Protein AF-A0A947L6F4-F1 (afdb_monomer_lite)

Secondary structure (DSSP, 8-state):
-PPP------B-TTT-SB-TT----EESS-GGGT-SS-EEPBTTB-HHHHHHHIIIIIHHHHHSHHHHHHHHHTT-B-TTS-BPPEEEEETTTTEEEEEEEETTTEEEEEE-TTS-HHHHHHHHHH-S---EE-PPPPPPPHHHHHHHHHHHHHHHHHHHHHHTT--THHHHT-GGGHHHHHHHHHS-S-S----EEEE-S-TTPEEEETTEEEE--EEEEEEEEEEEGGGTEEEEEEEEEETTEEEEEESS-S--HHHHHHHHT---

Radius of gyration: 22.32 Å; chains: 1; bounding box: 48×62×72 Å

Foldseek 3Di:
DDDDDPQPFAAELQPRDTQSPAQDKDALADCQLVDPDRIDGRRNHHPVQRVQCVVPQVCLQSVAPVVLVLQQLLQRADPVRFRDWFWKAWVQLRFIKTWGADPPPGIDIGGDPPTDRVSVVVRVVVDPDTDIGGDDGDDGDQLSVLLSLLSSQSSVVQSVCVVVVHHSVVSSPPPLQNQSSCCNRPVDDDVAQDKDKDQQDAQPDWDDDPPDTDFDQKDKDWDWADPDVVVPHIWIKIWIDGRRMTIIGTSRDRDCPVVVCVVVVPDD

Sequence (268 aa):
MAEPRRREKLRCLFCKADSSASRSREHIVPESFGNTEHVLAPGVVCDGCNNYLAREVEKPILDSLYFKVRRFNAVVRNKRGHVVPLDGFHQQSGTRIQAYADTSEGISIGTHPDADEAGLIKSLLDQSQGTLIFPMATPPEERALARFVGKVGLEALAYRFIQTGKSHEELVDMPAFDEIRNFIRRGSGPPQWSVARRQLYQPGKVFADGEEHYELLHEYELLIRPIDEANDLYACYISLVLFGEEFVLNMGSPGLDDFEVWRTGDEV

Structure (mmCIF, N/CA/C/O backbone):
data_AF-A0A947L6F4-F1
#
_entry.id   AF-A0A947L6F4-F1
#
loop_
_atom_site.group_PDB
_atom_site.id
_atom_site.type_symbol
_atom_site.label_atom_id
_atom_site.label_alt_id
_atom_site.label_comp_id
_atom_site.label_asym_id
_atom_site.label_entity_id
_atom_site.label_seq_id
_atom_site.pdbx_PDB_ins_code
_atom_site.Cartn_x
_atom_site.Cartn_y
_atom_site.Cartn_z
_atom_site.occupancy
_atom_site.B_iso_or_equiv
_atom_site.auth_seq_id
_atom_site.auth_comp_id
_atom_site.auth_asym_id
_atom_site.auth_atom_id
_atom_site.pdbx_PDB_model_num
ATOM 1 N N . MET A 1 1 ? 5.415 -33.720 -35.447 1.00 38.97 1 MET A N 1
ATOM 2 C CA . MET A 1 1 ? 5.843 -33.550 -34.043 1.00 38.97 1 MET A CA 1
ATOM 3 C C . MET A 1 1 ? 5.943 -32.057 -33.808 1.00 38.97 1 MET A C 1
ATOM 5 O O . MET A 1 1 ? 6.710 -31.420 -34.513 1.00 38.97 1 MET A O 1
ATOM 9 N N . ALA A 1 2 ? 5.089 -31.488 -32.958 1.00 39.53 2 ALA A N 1
ATOM 10 C CA . ALA A 1 2 ? 5.162 -30.065 -32.640 1.00 39.53 2 ALA A CA 1
ATOM 11 C C . ALA A 1 2 ? 6.396 -29.831 -31.760 1.00 39.53 2 ALA A C 1
ATOM 13 O O . ALA A 1 2 ? 6.552 -30.510 -30.744 1.00 39.53 2 ALA A O 1
ATOM 14 N N . GLU A 1 3 ? 7.280 -28.921 -32.169 1.00 36.69 3 GLU A N 1
ATOM 15 C CA . GLU A 1 3 ? 8.374 -28.455 -31.319 1.00 36.69 3 GLU A CA 1
ATOM 16 C C . GLU A 1 3 ? 7.802 -27.957 -29.984 1.00 36.69 3 GLU A C 1
ATOM 18 O O . GLU A 1 3 ? 6.780 -27.255 -29.977 1.00 36.69 3 GLU A O 1
ATOM 23 N N . PRO A 1 4 ? 8.413 -28.307 -28.839 1.00 44.50 4 PRO A N 1
ATOM 24 C CA . PRO A 1 4 ? 8.006 -27.726 -27.574 1.00 44.50 4 PRO A CA 1
ATOM 25 C C . PRO A 1 4 ? 8.237 -26.218 -27.674 1.00 44.50 4 PRO A C 1
ATOM 27 O O . PRO A 1 4 ? 9.370 -25.776 -27.866 1.00 44.50 4 PRO A O 1
ATOM 30 N N . ARG A 1 5 ? 7.155 -25.430 -27.571 1.00 47.41 5 ARG A N 1
ATOM 31 C CA . ARG A 1 5 ? 7.232 -23.967 -27.483 1.00 47.41 5 ARG A CA 1
ATOM 32 C C . ARG A 1 5 ? 8.288 -23.631 -26.436 1.00 47.41 5 ARG A C 1
ATOM 34 O O . ARG A 1 5 ? 8.130 -23.985 -25.267 1.00 47.41 5 ARG A O 1
ATOM 41 N N . ARG A 1 6 ? 9.384 -23.006 -26.873 1.00 47.50 6 ARG A N 1
ATOM 42 C CA . ARG A 1 6 ? 10.454 -22.525 -26.000 1.00 47.50 6 ARG A CA 1
ATOM 43 C C . ARG A 1 6 ? 9.781 -21.663 -24.937 1.00 47.50 6 ARG A C 1
ATOM 45 O O . ARG A 1 6 ? 9.174 -20.654 -25.275 1.00 47.50 6 ARG A O 1
ATOM 52 N N . ARG A 1 7 ? 9.794 -22.126 -23.685 1.00 55.38 7 ARG A N 1
ATOM 53 C CA . ARG A 1 7 ? 9.183 -21.411 -22.562 1.00 55.38 7 ARG A CA 1
ATOM 54 C C . ARG A 1 7 ? 9.835 -20.033 -22.531 1.00 55.38 7 ARG A C 1
ATOM 56 O O . ARG A 1 7 ? 11.057 -19.951 -22.402 1.00 55.38 7 ARG A O 1
ATOM 63 N N . GLU A 1 8 ? 9.048 -18.994 -22.776 1.00 64.88 8 GLU A N 1
ATOM 64 C CA . GLU A 1 8 ? 9.539 -17.623 -22.757 1.00 64.88 8 GLU A CA 1
ATOM 65 C C . GLU A 1 8 ? 10.135 -17.377 -21.371 1.00 64.88 8 GLU A C 1
ATOM 67 O O . GLU A 1 8 ? 9.505 -17.677 -20.355 1.00 64.88 8 GLU A O 1
ATOM 72 N N . LYS A 1 9 ? 11.413 -16.996 -21.332 1.00 78.00 9 LYS A N 1
ATOM 73 C CA . LYS A 1 9 ? 12.147 -16.843 -20.079 1.00 78.00 9 LYS A CA 1
ATOM 74 C C . LYS A 1 9 ? 11.659 -15.556 -19.427 1.00 78.00 9 LYS A C 1
ATOM 76 O O . LYS A 1 9 ? 12.003 -14.481 -19.902 1.00 78.00 9 LYS A O 1
ATOM 81 N N . LEU A 1 10 ? 10.877 -15.688 -18.362 1.00 91.50 10 LEU A N 1
ATOM 82 C CA . LEU A 1 10 ? 10.398 -14.559 -17.573 1.00 91.50 10 LEU A CA 1
ATOM 83 C C . LEU A 1 10 ? 11.405 -14.255 -16.465 1.00 91.50 10 LEU A C 1
ATOM 85 O O . LEU A 1 10 ? 11.976 -15.163 -15.856 1.00 91.50 10 LEU A O 1
ATOM 89 N N . ARG A 1 11 ? 11.624 -12.977 -16.195 1.00 96.69 11 ARG A N 1
ATOM 90 C CA . ARG A 1 11 ? 12.438 -12.449 -15.112 1.00 96.69 11 ARG A CA 1
ATOM 91 C C . ARG A 1 11 ? 11.593 -11.550 -14.234 1.00 96.69 11 ARG A C 1
ATOM 93 O O . ARG A 1 11 ? 10.740 -10.792 -14.686 1.00 96.69 11 ARG A O 1
ATOM 100 N N . CYS A 1 12 ? 11.873 -11.609 -12.943 1.00 97.44 12 CYS A N 1
ATOM 101 C CA . CYS A 1 12 ? 11.179 -10.790 -11.969 1.00 97.44 12 CYS A CA 1
ATOM 102 C C . CYS A 1 12 ? 11.551 -9.307 -12.102 1.00 97.44 12 CYS A C 1
ATOM 104 O O . CYS A 1 12 ? 12.733 -8.959 -12.073 1.00 97.44 12 CYS A O 1
ATOM 106 N N . LEU A 1 13 ? 10.534 -8.444 -12.072 1.00 97.50 13 LEU A N 1
ATOM 107 C CA . LEU A 1 13 ? 10.634 -6.983 -12.079 1.00 97.50 13 LEU A CA 1
ATOM 108 C C . LEU A 1 13 ? 11.604 -6.409 -11.031 1.00 97.50 13 LEU A C 1
ATOM 110 O O . LEU A 1 13 ? 12.255 -5.402 -11.289 1.00 97.50 13 LEU A O 1
ATOM 114 N N . PHE A 1 14 ? 11.725 -7.046 -9.862 1.00 97.44 14 PHE A N 1
ATOM 115 C CA . PHE A 1 14 ? 12.535 -6.543 -8.746 1.00 97.44 14 PHE A CA 1
ATOM 116 C C . PHE A 1 14 ? 13.907 -7.203 -8.613 1.00 97.44 14 PHE A C 1
ATOM 118 O O . PHE A 1 14 ? 14.870 -6.553 -8.210 1.00 97.44 14 PHE A O 1
ATOM 125 N N . CYS A 1 15 ? 14.015 -8.512 -8.861 1.00 96.56 15 CYS A N 1
ATOM 126 C CA . CYS A 1 15 ? 15.275 -9.238 -8.664 1.00 96.56 15 CYS A CA 1
ATOM 127 C C . CYS A 1 15 ? 16.001 -9.625 -9.946 1.00 96.56 15 CYS A C 1
ATOM 129 O O . CYS A 1 15 ? 17.124 -10.115 -9.845 1.00 96.56 15 CYS A O 1
ATOM 131 N N . LYS A 1 16 ? 15.369 -9.441 -11.110 1.00 96.31 16 LYS A N 1
ATOM 132 C CA . LYS A 1 16 ? 15.852 -9.839 -12.441 1.00 96.31 16 LYS A CA 1
ATOM 133 C C . LYS A 1 16 ? 16.161 -11.339 -12.605 1.00 96.31 16 LYS A C 1
ATOM 135 O O . LYS A 1 16 ? 16.620 -11.761 -13.663 1.00 96.31 16 LYS A O 1
ATOM 140 N N . ALA A 1 17 ? 15.917 -12.156 -11.578 1.00 96.25 17 ALA A N 1
ATOM 141 C CA . ALA A 1 17 ? 16.089 -13.603 -11.627 1.00 96.25 17 ALA A CA 1
ATOM 142 C C . ALA A 1 17 ? 14.921 -14.268 -12.362 1.00 96.25 17 ALA A C 1
ATOM 144 O O . ALA A 1 17 ? 13.835 -13.691 -12.437 1.00 96.25 17 ALA A O 1
ATOM 145 N N . ASP A 1 18 ? 15.150 -15.486 -12.859 1.00 96.44 18 ASP A N 1
ATOM 146 C CA . ASP A 1 18 ? 14.122 -16.294 -13.518 1.00 96.44 18 ASP A CA 1
ATOM 147 C C . ASP A 1 18 ? 12.897 -16.475 -12.610 1.00 96.44 18 ASP A C 1
ATOM 149 O O . ASP A 1 18 ? 13.004 -16.868 -11.446 1.00 96.44 18 ASP A O 1
ATOM 153 N N . SER A 1 19 ? 11.733 -16.162 -13.161 1.00 96.44 19 SER A N 1
ATOM 154 C CA . SER A 1 19 ? 10.431 -16.198 -12.504 1.00 96.44 19 SER A CA 1
ATOM 155 C C . SER A 1 19 ? 9.435 -17.091 -13.247 1.00 96.44 19 SER A C 1
ATOM 157 O O . SER A 1 19 ? 8.267 -17.162 -12.870 1.00 96.44 19 SER A O 1
ATOM 159 N N . SER A 1 20 ? 9.890 -17.850 -14.251 1.00 94.12 20 SER A N 1
ATOM 160 C CA . SER A 1 20 ? 9.051 -18.705 -15.109 1.00 94.12 20 SER A CA 1
ATOM 161 C C . SER A 1 20 ? 8.310 -19.824 -14.356 1.00 94.12 20 SER A C 1
ATOM 163 O O . SER A 1 20 ? 7.391 -20.448 -14.894 1.00 94.12 20 SER A O 1
ATOM 165 N N . ALA A 1 21 ? 8.732 -20.128 -13.124 1.00 94.38 21 ALA A N 1
ATOM 166 C CA . ALA A 1 21 ? 8.107 -21.115 -12.244 1.00 94.38 21 ALA A CA 1
ATOM 167 C C . ALA A 1 21 ? 7.193 -20.502 -11.167 1.00 94.38 21 ALA A C 1
ATOM 169 O O . ALA A 1 21 ? 6.555 -21.258 -10.430 1.00 94.38 21 ALA A O 1
ATOM 170 N N . SER A 1 22 ? 7.136 -19.169 -11.060 1.00 95.88 22 SER A N 1
ATOM 171 C CA . SER A 1 22 ? 6.330 -18.484 -10.049 1.00 95.88 22 SER A CA 1
ATOM 172 C C . SER A 1 22 ? 4.839 -18.620 -10.319 1.00 95.88 22 SER A C 1
ATOM 174 O O . SER A 1 22 ? 4.396 -18.677 -11.467 1.00 95.88 22 SER A O 1
ATOM 176 N N . ARG A 1 23 ? 4.062 -18.714 -9.239 1.00 94.44 23 ARG A N 1
ATOM 177 C CA . ARG A 1 23 ? 2.619 -19.006 -9.301 1.00 94.44 23 ARG A CA 1
ATOM 178 C C . ARG A 1 23 ? 1.765 -17.920 -8.666 1.00 94.44 23 ARG A C 1
ATOM 180 O O . ARG A 1 23 ? 0.568 -17.863 -8.941 1.00 94.44 23 ARG A O 1
ATOM 187 N N . SER A 1 24 ? 2.365 -17.091 -7.819 1.00 91.25 24 SER A N 1
ATOM 188 C CA . SER A 1 24 ? 1.649 -16.052 -7.093 1.00 91.25 24 SER A CA 1
ATOM 189 C C . SER A 1 24 ? 1.238 -14.928 -8.034 1.00 91.25 24 SER A C 1
ATOM 191 O O . SER A 1 24 ? 1.985 -14.544 -8.934 1.00 91.25 24 SER A O 1
ATOM 193 N N . ARG A 1 25 ? 0.035 -14.407 -7.811 1.00 91.81 25 ARG A N 1
ATOM 194 C CA . ARG A 1 25 ? -0.424 -13.151 -8.399 1.00 91.81 25 ARG A CA 1
ATOM 195 C C . ARG A 1 25 ? -0.055 -12.009 -7.461 1.00 91.81 25 ARG A C 1
ATOM 197 O O . ARG A 1 25 ? -0.102 -12.191 -6.244 1.00 91.81 25 ARG A O 1
ATOM 204 N N . GLU A 1 26 ? 0.292 -10.865 -8.028 1.00 92.94 26 GLU A N 1
ATOM 205 C CA . GLU A 1 26 ? 0.677 -9.673 -7.270 1.00 92.94 26 GLU A CA 1
ATOM 206 C C . GLU A 1 26 ? -0.375 -8.583 -7.465 1.00 92.94 26 GLU A C 1
ATOM 208 O O . GLU A 1 26 ? -0.754 -8.305 -8.601 1.00 92.94 26 GLU A O 1
ATOM 213 N N . HIS A 1 27 ? -0.863 -7.985 -6.380 1.00 94.44 27 HIS A N 1
ATOM 214 C CA . HIS A 1 27 ? -1.796 -6.862 -6.463 1.00 94.44 27 HIS A CA 1
ATOM 215 C C . HIS A 1 27 ? -0.994 -5.569 -6.408 1.00 94.44 27 HIS A C 1
ATOM 217 O O . HIS A 1 27 ? -0.274 -5.355 -5.438 1.00 94.44 27 HIS A O 1
ATOM 223 N N . ILE A 1 28 ? -1.149 -4.707 -7.416 1.00 96.69 28 ILE A N 1
ATOM 224 C CA . ILE A 1 28 ? -0.361 -3.470 -7.546 1.00 96.69 28 ILE A CA 1
ATOM 225 C C . ILE A 1 28 ? -0.500 -2.624 -6.278 1.00 96.69 28 ILE A C 1
ATOM 227 O O . ILE A 1 28 ? 0.470 -2.377 -5.563 1.00 96.69 28 ILE A O 1
ATOM 231 N N . VAL A 1 29 ? -1.746 -2.288 -5.943 1.00 96.75 29 VAL A N 1
ATOM 232 C CA . VAL A 1 29 ? -2.149 -1.843 -4.608 1.00 96.75 29 VAL A CA 1
ATOM 233 C C . VAL A 1 29 ? -2.620 -3.079 -3.826 1.00 96.75 29 VAL A C 1
ATOM 235 O O . VAL A 1 29 ? -3.389 -3.860 -4.378 1.00 96.75 29 VAL A O 1
ATOM 238 N N . PRO A 1 30 ? -2.216 -3.302 -2.564 1.00 94.38 30 PRO A N 1
ATOM 239 C CA . PRO A 1 30 ? -2.673 -4.456 -1.791 1.00 94.38 30 PRO A CA 1
ATOM 240 C C . PRO A 1 30 ? -4.200 -4.562 -1.692 1.00 94.38 30 PRO A C 1
ATOM 242 O O . PRO A 1 30 ? -4.884 -3.565 -1.468 1.00 94.38 30 PRO A O 1
ATOM 245 N N . GLU A 1 31 ? -4.738 -5.785 -1.702 1.00 92.00 31 GLU A N 1
ATOM 246 C CA . GLU A 1 31 ? -6.175 -6.036 -1.464 1.00 92.00 31 GLU A CA 1
ATOM 247 C C . GLU A 1 31 ? -6.676 -5.417 -0.148 1.00 92.00 31 GLU A C 1
ATOM 249 O O . GLU A 1 31 ? -7.827 -5.014 -0.034 1.00 92.00 31 GLU A O 1
ATOM 254 N N . SER A 1 32 ? -5.798 -5.290 0.855 1.00 91.38 32 SER A N 1
ATOM 255 C CA . SER A 1 32 ? -6.126 -4.653 2.139 1.00 91.38 32 SER A CA 1
ATOM 256 C C . SER A 1 32 ? -6.459 -3.158 2.026 1.00 91.38 32 SER A C 1
ATOM 258 O O . SER A 1 32 ? -6.950 -2.584 2.997 1.00 91.38 32 SER A O 1
ATOM 260 N N . PHE A 1 33 ? -6.211 -2.544 0.869 1.00 93.00 33 PHE A N 1
ATOM 261 C CA . PHE A 1 33 ? -6.629 -1.191 0.503 1.00 93.00 33 PHE A CA 1
ATOM 262 C C . PHE A 1 33 ? -7.806 -1.165 -0.485 1.00 93.00 33 PHE A C 1
ATOM 264 O O . PHE A 1 33 ? -8.144 -0.107 -1.000 1.00 93.00 33 PHE A O 1
ATOM 271 N N . GLY A 1 34 ? -8.451 -2.309 -0.733 1.00 88.94 34 GLY A N 1
ATOM 272 C CA . GLY A 1 34 ? -9.638 -2.407 -1.585 1.00 88.94 34 GLY A CA 1
ATOM 273 C C . GLY A 1 34 ? -9.351 -2.689 -3.060 1.00 88.94 34 GLY A C 1
ATOM 274 O O . GLY A 1 34 ? -10.248 -2.556 -3.886 1.00 88.94 34 GLY A O 1
ATOM 275 N N . ASN A 1 35 ? -8.127 -3.075 -3.429 1.00 90.81 35 ASN A N 1
ATOM 276 C CA . ASN A 1 35 ? -7.835 -3.448 -4.811 1.00 90.81 35 ASN A CA 1
ATOM 277 C C . ASN A 1 35 ? -8.257 -4.888 -5.115 1.00 90.81 35 ASN A C 1
ATOM 279 O O . ASN A 1 35 ? -7.632 -5.832 -4.637 1.00 90.81 35 ASN A O 1
ATOM 283 N N . THR A 1 36 ? -9.268 -5.041 -5.965 1.00 84.88 36 THR A N 1
ATOM 284 C CA . THR A 1 36 ? -9.743 -6.338 -6.472 1.00 84.88 36 THR A CA 1
ATOM 285 C C . THR A 1 36 ? -9.438 -6.558 -7.955 1.00 84.88 36 THR A C 1
ATOM 287 O O . THR A 1 36 ? -9.720 -7.634 -8.478 1.00 84.88 36 THR A O 1
ATOM 290 N N . GLU A 1 37 ? -8.871 -5.563 -8.641 1.00 87.81 37 GLU A N 1
ATOM 291 C CA . GLU A 1 37 ? -8.846 -5.517 -10.110 1.00 87.81 37 GLU A CA 1
ATOM 292 C C . GLU A 1 37 ? -7.431 -5.465 -10.685 1.00 87.81 37 GLU A C 1
ATOM 294 O O . GLU A 1 37 ? -7.104 -6.183 -11.631 1.00 87.81 37 GLU A O 1
ATOM 299 N N . HIS A 1 38 ? -6.560 -4.641 -10.101 1.00 92.81 38 HIS A N 1
ATOM 300 C CA . HIS A 1 38 ? -5.231 -4.381 -10.640 1.00 92.81 38 HIS A CA 1
ATOM 301 C C . HIS A 1 38 ? -4.239 -5.439 -10.162 1.00 92.81 38 HIS A C 1
ATOM 303 O O . HIS A 1 38 ? -3.618 -5.300 -9.101 1.00 92.81 38 HIS A O 1
ATOM 309 N N . VAL A 1 39 ? -4.116 -6.508 -10.952 1.00 94.31 39 VAL A N 1
ATOM 310 C CA . VAL A 1 39 ? -3.327 -7.698 -10.622 1.00 94.31 39 VAL A CA 1
ATOM 311 C C . VAL A 1 39 ? -2.333 -8.022 -11.733 1.00 94.31 39 VAL A C 1
ATOM 313 O O . VAL A 1 39 ? -2.697 -8.150 -12.901 1.00 94.31 39 VAL A O 1
ATOM 316 N N . LEU A 1 40 ? -1.070 -8.217 -11.365 1.00 95.56 40 LEU A N 1
ATOM 317 C CA . LEU A 1 40 ? -0.027 -8.698 -12.261 1.00 95.56 40 LEU A CA 1
ATOM 318 C C . LEU A 1 40 ? -0.071 -10.224 -12.387 1.00 95.56 40 LEU A C 1
ATOM 320 O O . LEU A 1 40 ? -0.283 -10.963 -11.416 1.00 95.56 40 LEU A O 1
ATOM 324 N N . ALA A 1 41 ? 0.170 -10.700 -13.608 1.00 93.75 41 ALA A N 1
ATOM 325 C CA . ALA A 1 41 ? 0.236 -12.122 -13.905 1.00 93.75 41 ALA A CA 1
ATOM 326 C C . ALA A 1 41 ? 1.418 -12.803 -13.179 1.00 93.75 41 ALA A C 1
ATOM 328 O O . ALA A 1 41 ? 2.450 -12.167 -12.930 1.00 93.75 41 ALA A O 1
ATOM 329 N N . PRO A 1 42 ? 1.308 -14.112 -12.875 1.00 95.50 42 PRO A N 1
ATOM 330 C CA . PRO A 1 42 ? 2.418 -14.867 -12.310 1.00 95.50 42 PRO A CA 1
ATOM 331 C C . PRO A 1 42 ? 3.679 -14.754 -13.165 1.00 95.50 42 PRO A C 1
ATOM 333 O O . PRO A 1 42 ? 3.625 -14.857 -14.389 1.00 95.50 42 PRO A O 1
ATOM 336 N N . GLY A 1 43 ? 4.819 -14.553 -12.506 1.00 94.25 43 GLY A N 1
ATOM 337 C CA . GLY A 1 43 ? 6.113 -14.404 -13.168 1.00 94.25 43 GLY A CA 1
ATOM 338 C C . GLY A 1 43 ? 6.558 -12.954 -13.369 1.00 94.25 43 GLY A C 1
ATOM 339 O O . GLY A 1 43 ? 7.762 -12.722 -13.429 1.00 94.25 43 GLY A O 1
ATOM 340 N N . VAL A 1 44 ? 5.664 -11.958 -13.361 1.00 96.81 44 VAL A N 1
ATOM 341 C CA . VAL A 1 44 ? 6.097 -10.541 -13.368 1.00 96.81 44 VAL A CA 1
ATOM 342 C C . VAL A 1 44 ? 6.873 -10.223 -12.085 1.00 96.81 44 VAL A C 1
ATOM 344 O O . VAL A 1 44 ? 7.966 -9.656 -12.111 1.00 96.81 44 VAL A O 1
ATOM 347 N N . VAL A 1 45 ? 6.353 -10.684 -10.948 1.00 97.56 45 VAL A N 1
ATOM 348 C CA . VAL A 1 45 ? 7.050 -10.699 -9.659 1.00 97.56 45 VAL A CA 1
ATOM 349 C C . VAL A 1 45 ? 7.239 -12.157 -9.246 1.00 97.56 45 VAL A C 1
ATOM 351 O O . VAL A 1 45 ? 6.290 -12.940 -9.274 1.00 97.56 45 VAL A O 1
ATOM 354 N N . CYS A 1 46 ? 8.469 -12.561 -8.909 1.00 97.44 46 CYS A N 1
ATOM 355 C CA . CYS A 1 46 ? 8.703 -13.930 -8.453 1.00 97.44 46 CYS A CA 1
ATOM 356 C C . CYS A 1 46 ? 8.159 -14.140 -7.036 1.00 97.44 46 CYS A C 1
ATOM 358 O O . CYS A 1 46 ? 8.119 -13.201 -6.240 1.00 97.44 46 CYS A O 1
ATOM 360 N N . ASP A 1 47 ? 7.838 -15.387 -6.685 1.00 97.44 47 ASP A N 1
ATOM 361 C CA . ASP A 1 47 ? 7.283 -15.728 -5.364 1.00 97.44 47 ASP A CA 1
ATOM 362 C C . ASP A 1 47 ? 8.189 -15.257 -4.205 1.00 97.44 47 ASP A C 1
ATOM 364 O O . ASP A 1 47 ? 7.710 -14.826 -3.159 1.00 97.44 47 ASP A O 1
ATOM 368 N N . GLY A 1 48 ? 9.516 -15.287 -4.390 1.00 97.25 48 GLY A N 1
ATOM 369 C CA . GLY A 1 48 ? 10.470 -14.804 -3.388 1.00 97.25 48 GLY A CA 1
ATOM 370 C C . GLY A 1 48 ? 10.420 -13.287 -3.174 1.00 97.25 48 GLY A C 1
ATOM 371 O O . GLY A 1 48 ? 10.533 -12.826 -2.040 1.00 97.25 48 GLY A O 1
ATOM 372 N N . CYS A 1 49 ? 10.235 -12.510 -4.245 1.00 97.69 49 CYS A N 1
ATOM 373 C CA . CYS A 1 49 ? 10.057 -11.062 -4.150 1.00 97.69 49 CYS A CA 1
ATOM 374 C C . CYS A 1 49 ? 8.681 -10.706 -3.600 1.00 97.69 49 CYS A C 1
ATOM 376 O O . CYS A 1 49 ? 8.632 -9.885 -2.695 1.00 97.69 49 CYS A O 1
ATOM 378 N N . ASN A 1 50 ? 7.611 -11.353 -4.065 1.00 97.38 50 ASN A N 1
ATOM 379 C CA . ASN A 1 50 ? 6.256 -11.150 -3.545 1.00 97.38 50 ASN A CA 1
ATOM 380 C C . ASN A 1 50 ? 6.227 -11.354 -2.016 1.00 97.38 50 ASN A C 1
ATOM 382 O O . ASN A 1 50 ? 5.917 -10.431 -1.267 1.00 97.38 50 ASN A O 1
ATOM 386 N N . ASN A 1 51 ? 6.719 -12.501 -1.527 1.00 96.44 51 ASN A N 1
ATOM 387 C CA . ASN A 1 51 ? 6.785 -12.776 -0.086 1.00 96.44 51 ASN A CA 1
ATOM 388 C C . ASN A 1 51 ? 7.613 -11.743 0.696 1.00 96.44 51 ASN A C 1
ATOM 390 O O . ASN A 1 51 ? 7.266 -11.388 1.823 1.00 96.44 51 ASN A O 1
ATOM 394 N N . TYR A 1 52 ? 8.726 -11.277 0.121 1.00 97.31 52 TYR A N 1
ATOM 395 C CA . TYR A 1 52 ? 9.547 -10.242 0.742 1.00 97.31 52 TYR A CA 1
ATOM 396 C C . TYR A 1 52 ? 8.799 -8.906 0.807 1.00 97.31 52 TYR A C 1
ATOM 398 O O . TYR A 1 52 ? 8.746 -8.298 1.871 1.00 97.31 52 TYR A O 1
ATOM 406 N N . LEU A 1 53 ? 8.216 -8.453 -0.306 1.00 97.81 53 LEU A N 1
ATOM 407 C CA . LEU A 1 53 ? 7.516 -7.171 -0.398 1.00 97.81 53 LEU A CA 1
ATOM 408 C C . LEU A 1 53 ? 6.312 -7.144 0.544 1.00 97.81 53 LEU A C 1
ATOM 410 O O . LEU A 1 53 ? 6.181 -6.201 1.320 1.00 97.81 53 LEU A O 1
ATOM 414 N N . ALA A 1 54 ? 5.524 -8.219 0.588 1.00 96.12 54 ALA A N 1
ATOM 415 C CA . ALA A 1 54 ? 4.414 -8.351 1.524 1.00 96.12 54 ALA A CA 1
ATOM 416 C C . ALA A 1 54 ? 4.861 -8.164 2.988 1.00 96.12 54 ALA A C 1
ATOM 418 O O . ALA A 1 54 ? 4.195 -7.490 3.772 1.00 96.12 54 ALA A O 1
ATOM 419 N N . ARG A 1 55 ? 6.013 -8.732 3.374 1.00 96.88 55 ARG A N 1
ATOM 420 C CA . ARG A 1 55 ? 6.503 -8.706 4.763 1.00 96.88 55 ARG A CA 1
ATOM 421 C C . ARG A 1 55 ? 7.262 -7.433 5.136 1.00 96.88 55 ARG A C 1
ATOM 423 O O . ARG A 1 55 ? 7.128 -6.969 6.262 1.00 96.88 55 ARG A O 1
ATOM 430 N N . GLU A 1 56 ? 8.084 -6.912 4.235 1.00 97.00 56 GLU A N 1
ATOM 431 C CA . GLU A 1 56 ? 9.080 -5.871 4.533 1.00 97.00 56 GLU A CA 1
ATOM 432 C C . GLU A 1 56 ? 8.715 -4.499 3.955 1.00 97.00 56 GLU A C 1
ATOM 434 O O . GLU A 1 56 ? 9.340 -3.504 4.317 1.00 97.00 56 GLU A O 1
ATOM 439 N N . VAL A 1 57 ? 7.742 -4.438 3.039 1.00 97.50 57 VAL A N 1
ATOM 440 C CA . VAL A 1 57 ? 7.318 -3.199 2.367 1.00 97.50 57 VAL A CA 1
ATOM 441 C C . VAL A 1 57 ? 5.845 -2.908 2.636 1.00 97.50 57 VAL A C 1
ATOM 443 O O . VAL A 1 57 ? 5.517 -1.830 3.118 1.00 97.50 57 VAL A O 1
ATOM 446 N N . GLU A 1 58 ? 4.951 -3.868 2.405 1.00 97.56 58 GLU A N 1
ATOM 447 C CA . GLU A 1 58 ? 3.511 -3.657 2.586 1.00 97.56 58 GLU A CA 1
ATOM 448 C C . GLU A 1 58 ? 3.096 -3.721 4.053 1.00 97.56 58 GLU A C 1
ATOM 450 O O . GLU A 1 58 ? 2.385 -2.841 4.535 1.00 97.56 58 GLU A O 1
ATOM 455 N N . LYS A 1 59 ? 3.553 -4.740 4.792 1.00 96.00 59 LYS A N 1
ATOM 456 C CA . LYS A 1 59 ? 3.172 -4.928 6.196 1.00 96.00 59 LYS A CA 1
ATOM 457 C C . LYS A 1 59 ? 3.459 -3.706 7.082 1.00 96.00 59 LYS A C 1
ATOM 459 O O . LYS A 1 59 ? 2.544 -3.334 7.809 1.00 96.00 59 LYS A O 1
ATOM 464 N N . PRO A 1 60 ? 4.627 -3.031 7.025 1.00 96.56 60 PRO A N 1
ATOM 465 C CA . PRO A 1 60 ? 4.858 -1.812 7.810 1.00 96.56 60 PRO A CA 1
ATOM 466 C C . PRO A 1 60 ? 3.809 -0.717 7.572 1.00 96.56 60 PRO A C 1
ATOM 468 O O . PRO A 1 60 ? 3.405 -0.024 8.504 1.00 96.56 60 PRO A O 1
ATOM 471 N N . ILE A 1 61 ? 3.326 -0.594 6.334 1.00 97.38 61 ILE A N 1
ATOM 472 C CA . ILE A 1 61 ? 2.282 0.360 5.957 1.00 97.38 61 ILE A CA 1
ATOM 473 C C . ILE A 1 61 ? 0.914 -0.111 6.445 1.00 97.38 61 ILE A C 1
ATOM 475 O O . ILE A 1 61 ? 0.209 0.646 7.112 1.00 97.38 61 ILE A O 1
ATOM 479 N N . LEU A 1 62 ? 0.558 -1.369 6.184 1.00 94.75 62 LEU A N 1
ATOM 480 C CA . LEU A 1 62 ? -0.720 -1.961 6.589 1.00 94.75 62 LEU A CA 1
ATOM 481 C C . LEU A 1 62 ? -0.896 -2.044 8.111 1.00 94.75 62 LEU A C 1
ATOM 483 O O . LEU A 1 62 ? -2.027 -1.957 8.597 1.00 94.75 62 LEU A O 1
ATOM 487 N N . ASP A 1 63 ? 0.202 -2.205 8.851 1.00 94.25 63 ASP A N 1
ATOM 488 C CA . ASP A 1 63 ? 0.208 -2.287 10.310 1.00 94.25 63 ASP A CA 1
ATOM 489 C C . ASP A 1 63 ? 0.279 -0.918 10.993 1.00 94.25 63 ASP A C 1
ATOM 491 O O . ASP A 1 63 ? -0.011 -0.837 12.193 1.00 94.25 63 ASP A O 1
ATOM 495 N N . SER A 1 64 ? 0.606 0.147 10.250 1.00 95.75 64 SER A N 1
ATOM 496 C CA . SER A 1 64 ? 0.616 1.512 10.773 1.00 95.75 64 SER A CA 1
ATOM 497 C C . SER A 1 64 ? -0.779 1.923 11.252 1.00 95.75 64 SER A C 1
ATOM 499 O O . SER A 1 64 ? -1.794 1.653 10.601 1.00 95.75 64 SER A O 1
ATOM 501 N N . LEU A 1 65 ? -0.839 2.623 12.388 1.00 94.94 65 LEU A N 1
ATOM 502 C CA . LEU A 1 65 ? -2.104 3.157 12.897 1.00 94.94 65 LEU A CA 1
ATOM 503 C C . LEU A 1 65 ? -2.761 4.094 11.869 1.00 94.94 65 LEU A C 1
ATOM 505 O O . LEU A 1 65 ? -3.980 4.091 11.733 1.00 94.94 65 LEU A O 1
ATOM 509 N N . TYR A 1 66 ? -1.943 4.818 11.096 1.00 95.19 66 TYR A N 1
ATOM 510 C CA . TYR A 1 66 ? -2.373 5.694 10.007 1.00 95.19 66 TYR A CA 1
ATOM 511 C C . TYR A 1 66 ? -3.343 5.017 9.045 1.00 95.19 66 TYR A C 1
ATOM 513 O O . TYR A 1 66 ? -4.472 5.469 8.851 1.00 95.19 66 TYR A O 1
ATOM 521 N N . PHE A 1 67 ? -2.915 3.896 8.468 1.00 94.75 67 PHE A N 1
ATOM 522 C CA . PHE A 1 67 ? -3.715 3.182 7.488 1.00 94.75 67 PHE A CA 1
ATOM 523 C C . PHE A 1 67 ? -4.748 2.260 8.131 1.00 94.75 67 PHE A C 1
ATOM 525 O O . PHE A 1 67 ? -5.795 2.038 7.529 1.00 94.75 67 PHE A O 1
ATOM 532 N N . LYS A 1 68 ? -4.529 1.782 9.363 1.00 94.25 68 LYS A N 1
ATOM 533 C CA . LYS A 1 68 ? -5.563 1.061 10.123 1.00 94.25 68 LYS A CA 1
ATOM 534 C C . LYS A 1 68 ? -6.794 1.926 10.373 1.00 94.25 68 LYS A C 1
ATOM 536 O O . LYS A 1 68 ? -7.893 1.474 10.079 1.00 94.25 68 LYS A O 1
ATOM 541 N N . VAL A 1 69 ? -6.621 3.167 10.835 1.00 92.94 69 VAL A N 1
ATOM 542 C CA . VAL A 1 69 ? -7.742 4.097 11.070 1.00 92.94 69 VAL A CA 1
ATOM 543 C C . VAL A 1 69 ? -8.480 4.405 9.770 1.00 92.94 69 VAL A C 1
ATOM 545 O O . VAL A 1 69 ? -9.704 4.336 9.733 1.00 92.94 69 VAL A O 1
ATOM 548 N N . ARG A 1 70 ? -7.756 4.673 8.676 1.00 92.38 70 ARG A N 1
ATOM 549 C CA . ARG A 1 70 ? -8.377 4.936 7.366 1.00 92.38 70 ARG A CA 1
ATOM 550 C C . ARG A 1 70 ? -9.178 3.735 6.852 1.00 92.38 70 ARG A C 1
ATOM 552 O O . ARG A 1 70 ? -10.318 3.903 6.437 1.00 92.38 70 ARG A O 1
ATOM 559 N N . ARG A 1 71 ? -8.621 2.523 6.951 1.00 92.38 71 ARG A N 1
ATOM 560 C CA . ARG A 1 71 ? -9.309 1.273 6.584 1.00 92.38 71 ARG A CA 1
ATOM 561 C C . ARG A 1 71 ? -10.514 0.986 7.474 1.00 92.38 71 ARG A C 1
ATOM 563 O O . ARG A 1 71 ? -11.515 0.503 6.965 1.00 92.38 71 ARG A O 1
ATOM 570 N N . PHE A 1 72 ? -10.419 1.275 8.772 1.00 92.50 72 PHE A N 1
ATOM 571 C CA . PHE A 1 72 ? -11.527 1.131 9.713 1.00 92.50 72 PHE A CA 1
ATOM 572 C C . PHE A 1 72 ? -12.680 2.073 9.359 1.00 92.50 72 PHE A C 1
ATOM 574 O O . PHE A 1 72 ? -13.812 1.623 9.218 1.00 92.50 72 PHE A O 1
ATOM 581 N N . ASN A 1 73 ? -12.380 3.354 9.132 1.00 89.19 73 ASN A N 1
ATOM 582 C CA . ASN A 1 73 ? -13.382 4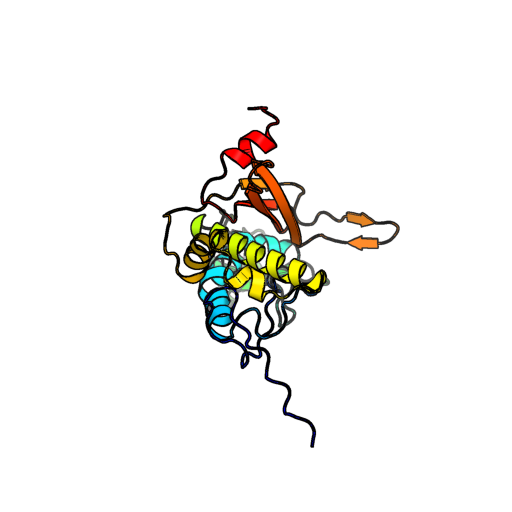.365 8.791 1.00 89.19 73 ASN A CA 1
ATOM 583 C C . ASN A 1 73 ? -14.055 4.093 7.438 1.00 89.19 73 ASN A C 1
ATOM 585 O O . ASN A 1 73 ? -15.251 4.310 7.308 1.00 89.19 73 ASN A O 1
ATOM 589 N N . ALA A 1 74 ? -13.298 3.593 6.458 1.00 88.88 74 ALA A N 1
ATOM 590 C CA . ALA A 1 74 ? -13.818 3.179 5.153 1.00 88.88 74 ALA A CA 1
ATOM 591 C C . ALA A 1 74 ? -14.358 1.731 5.141 1.00 88.88 74 ALA A C 1
ATOM 593 O O . ALA A 1 74 ? -14.649 1.184 4.082 1.00 88.88 74 ALA A O 1
ATOM 594 N N . VAL A 1 75 ? -14.436 1.074 6.307 1.00 89.62 75 VAL A N 1
ATOM 595 C CA . VAL A 1 75 ? -14.987 -0.281 6.492 1.00 89.62 75 VAL A CA 1
ATOM 596 C C . VAL A 1 75 ? -14.365 -1.319 5.532 1.00 89.62 75 VAL A C 1
ATOM 598 O O . VAL A 1 75 ? -15.010 -2.262 5.071 1.00 89.62 75 VAL A O 1
ATOM 601 N N . VAL A 1 76 ? -13.066 -1.173 5.234 1.00 89.00 76 VAL A N 1
ATOM 602 C CA . VAL A 1 76 ? -12.347 -2.044 4.293 1.00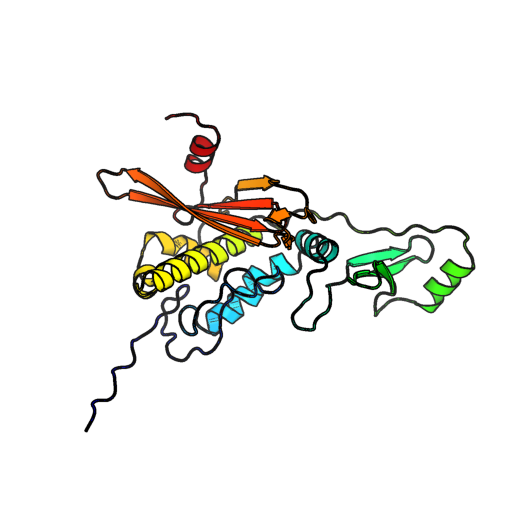 89.00 76 VAL A CA 1
ATOM 603 C C . VAL A 1 76 ? -12.116 -3.413 4.920 1.00 89.00 76 VAL A C 1
ATOM 605 O O . VAL A 1 76 ? -11.336 -3.582 5.866 1.00 89.00 76 VAL A O 1
ATOM 608 N N . ARG A 1 77 ? -12.771 -4.420 4.345 1.00 87.62 77 ARG A N 1
ATOM 609 C CA . ARG A 1 77 ? -12.679 -5.812 4.784 1.00 87.62 77 ARG A CA 1
ATOM 610 C C . ARG A 1 77 ? -11.365 -6.446 4.333 1.00 87.62 77 ARG A C 1
ATOM 612 O O . ARG A 1 77 ? -10.863 -6.215 3.238 1.00 87.62 77 ARG A O 1
ATOM 619 N N . ASN A 1 78 ? -10.790 -7.267 5.201 1.00 84.81 78 ASN A N 1
ATOM 620 C CA . ASN A 1 78 ? -9.648 -8.109 4.872 1.00 84.81 78 ASN A CA 1
ATOM 621 C C . ASN A 1 78 ? -10.087 -9.340 4.052 1.00 84.81 78 ASN A C 1
ATOM 623 O O . ASN A 1 78 ? -11.274 -9.589 3.853 1.00 84.81 78 ASN A O 1
ATOM 627 N N . LYS A 1 79 ? -9.121 -10.181 3.659 1.00 79.75 79 LYS A N 1
ATOM 628 C CA . LYS A 1 79 ? -9.359 -11.449 2.935 1.00 79.75 79 LYS A CA 1
ATOM 629 C C . LYS A 1 79 ? -10.327 -12.422 3.622 1.00 79.75 79 LYS A C 1
ATOM 631 O O . LYS A 1 79 ? -10.854 -13.316 2.973 1.00 79.75 79 LYS A O 1
ATOM 636 N N . ARG A 1 80 ? -10.523 -12.293 4.938 1.00 83.62 80 ARG A N 1
ATOM 637 C CA . ARG A 1 80 ? -11.456 -13.105 5.737 1.00 83.62 80 ARG A CA 1
ATOM 638 C C . ARG A 1 80 ? -12.831 -12.444 5.885 1.00 83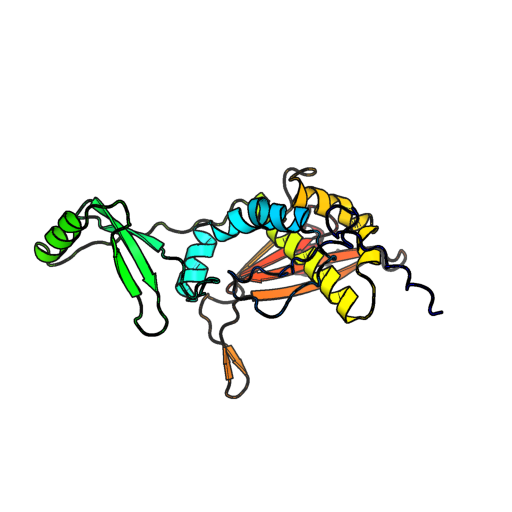.62 80 ARG A C 1
ATOM 640 O O . ARG A 1 80 ? -13.668 -12.977 6.597 1.00 83.62 80 ARG A O 1
ATOM 647 N N . GLY A 1 81 ? -13.057 -11.297 5.244 1.00 84.50 81 GLY A N 1
ATOM 648 C CA . GLY A 1 81 ? -14.317 -10.561 5.287 1.00 84.50 81 GLY A CA 1
ATOM 649 C C . GLY A 1 81 ? -14.482 -9.637 6.495 1.00 84.50 81 GLY A C 1
ATOM 650 O O . GLY A 1 81 ? -15.564 -9.089 6.664 1.00 84.50 81 GLY A O 1
ATOM 651 N N . HIS A 1 82 ? -13.449 -9.431 7.321 1.00 86.12 82 HIS A N 1
ATOM 652 C CA . HIS A 1 82 ? -13.546 -8.612 8.539 1.00 86.12 82 HIS A CA 1
ATOM 653 C C . HIS A 1 82 ? -12.777 -7.296 8.414 1.00 86.12 82 HIS A C 1
ATOM 655 O O . HIS A 1 82 ? -11.680 -7.266 7.849 1.00 86.12 82 HIS A O 1
ATOM 661 N N . VAL A 1 83 ? -13.304 -6.220 8.995 1.00 89.75 83 VAL A N 1
ATOM 662 C CA . VAL A 1 83 ? -12.562 -4.964 9.174 1.00 89.75 83 VAL A CA 1
ATOM 663 C C . VAL A 1 83 ? -11.534 -5.142 10.289 1.00 89.75 83 VAL A C 1
ATOM 665 O O . VAL A 1 83 ? -11.785 -5.830 11.278 1.00 89.75 83 VAL A O 1
ATOM 668 N N . VAL A 1 84 ? -10.343 -4.566 10.119 1.00 90.38 84 VAL A N 1
ATOM 669 C CA . VAL A 1 84 ? -9.316 -4.595 11.170 1.00 90.38 84 VAL A CA 1
ATOM 670 C C . VAL A 1 84 ? -9.784 -3.714 12.332 1.00 90.38 84 VAL A C 1
ATOM 672 O O . VAL A 1 84 ? -10.032 -2.534 12.091 1.00 90.38 84 VAL A O 1
ATOM 675 N N . PRO A 1 85 ? -9.899 -4.246 13.563 1.00 93.88 85 PRO A N 1
ATOM 676 C CA . PRO A 1 85 ? -10.355 -3.459 14.699 1.00 93.88 85 PRO A CA 1
ATOM 677 C C . PRO A 1 85 ? -9.337 -2.385 15.091 1.00 93.88 85 PRO A C 1
ATOM 679 O O . PRO A 1 85 ? -8.138 -2.507 14.814 1.00 93.88 85 PRO A O 1
ATOM 682 N N . LEU A 1 86 ? -9.818 -1.344 15.771 1.00 95.00 86 LEU A N 1
ATOM 683 C CA . LEU A 1 86 ? -8.969 -0.319 16.373 1.00 95.00 86 LEU A CA 1
ATOM 684 C C . LEU A 1 86 ? -8.810 -0.569 17.865 1.00 95.00 86 LEU A C 1
ATOM 686 O O . LEU A 1 86 ? -9.791 -0.614 18.604 1.00 95.00 86 LEU A O 1
ATOM 690 N N . ASP A 1 87 ? -7.563 -0.684 18.305 1.00 95.06 87 ASP A N 1
ATOM 691 C CA . ASP A 1 87 ? -7.242 -0.765 19.723 1.00 95.06 87 ASP A CA 1
ATOM 692 C C . ASP A 1 87 ? -7.500 0.583 20.407 1.00 95.06 87 ASP A C 1
ATOM 694 O O . ASP A 1 87 ? -7.151 1.650 19.895 1.00 95.06 87 ASP A O 1
ATOM 698 N N . GLY A 1 88 ? -8.065 0.518 21.606 1.00 95.38 88 GLY A N 1
ATOM 699 C CA . GLY A 1 88 ? -8.305 1.667 22.462 1.00 95.38 88 GLY A CA 1
ATOM 700 C C . GLY A 1 88 ? -8.221 1.300 23.937 1.00 95.38 88 GLY A C 1
ATOM 701 O O . GLY A 1 88 ? -7.793 0.208 24.327 1.00 95.38 88 GLY A O 1
ATOM 702 N N . PHE A 1 89 ? -8.651 2.232 24.774 1.00 95.56 89 PHE A N 1
ATOM 703 C CA . PHE A 1 89 ? -8.618 2.091 26.219 1.00 95.56 89 PHE A CA 1
ATOM 704 C C . PHE A 1 89 ? -9.894 2.644 26.846 1.00 95.56 89 PHE A C 1
ATOM 706 O O . PHE A 1 89 ? -10.306 3.761 26.535 1.00 95.56 89 PHE A O 1
ATOM 713 N N . HIS A 1 90 ? -10.503 1.879 27.747 1.00 95.69 90 HIS A N 1
ATOM 714 C CA . HIS A 1 90 ? -11.563 2.383 28.608 1.00 95.69 90 HIS A CA 1
ATOM 715 C C . HIS A 1 90 ? -10.930 2.968 29.873 1.00 95.69 90 HIS A C 1
ATOM 717 O O . HIS A 1 90 ? -10.344 2.244 30.682 1.00 95.69 90 HIS A O 1
ATOM 723 N N . GLN A 1 91 ? -11.018 4.290 30.026 1.00 94.88 91 GLN A N 1
ATOM 724 C CA . GLN A 1 91 ? -10.252 5.030 31.031 1.00 94.88 91 GLN A CA 1
ATOM 725 C C . GLN A 1 91 ? -10.567 4.586 32.463 1.00 94.88 91 GLN A C 1
ATOM 727 O O . GLN A 1 91 ? -9.670 4.532 33.301 1.00 94.88 91 GLN A O 1
ATOM 732 N N . GLN A 1 92 ? -11.828 4.279 32.751 1.00 94.25 92 GLN A N 1
ATOM 733 C CA . GLN A 1 92 ? -12.303 4.082 34.115 1.00 94.25 92 GLN A CA 1
ATOM 734 C C . GLN A 1 92 ? -12.016 2.688 34.666 1.00 94.25 92 GLN A C 1
ATOM 736 O O . GLN A 1 92 ? -11.695 2.562 35.846 1.00 94.25 92 GLN A O 1
ATOM 741 N N . SER A 1 93 ? -12.079 1.656 33.824 1.00 93.00 93 SER A N 1
ATOM 742 C CA . SER A 1 93 ? -11.691 0.298 34.224 1.00 93.00 93 SER A CA 1
ATOM 743 C C . SER A 1 93 ? -10.199 0.035 34.045 1.00 93.00 93 SER A C 1
ATOM 745 O O . SER A 1 93 ? -9.674 -0.941 34.571 1.00 93.00 93 SER A O 1
ATOM 747 N N . GLY A 1 94 ? -9.512 0.878 33.273 1.00 92.75 94 GLY A N 1
ATOM 748 C CA . GLY A 1 94 ? -8.140 0.624 32.869 1.00 92.75 94 GLY A CA 1
ATOM 749 C C . GLY A 1 94 ? -8.005 -0.515 31.847 1.00 92.75 94 GLY A C 1
ATOM 750 O O . GLY A 1 94 ? -6.917 -1.066 31.674 1.00 92.75 94 GLY A O 1
ATOM 751 N N . THR A 1 95 ? -9.104 -0.913 31.198 1.00 95.19 95 THR A N 1
ATOM 752 C CA . THR A 1 95 ? -9.146 -2.086 30.314 1.00 95.19 95 THR A CA 1
ATOM 753 C C . THR A 1 95 ? -8.819 -1.688 28.878 1.00 95.19 95 THR A C 1
ATOM 755 O O . THR A 1 95 ? -9.362 -0.716 28.346 1.00 95.19 95 THR A O 1
ATOM 758 N N . ARG A 1 96 ? -7.969 -2.476 28.209 1.00 96.50 96 ARG A N 1
ATOM 759 C CA . ARG A 1 96 ? -7.780 -2.379 26.755 1.00 96.50 96 ARG A CA 1
ATOM 760 C C . ARG A 1 96 ? -9.036 -2.859 26.034 1.00 96.50 96 ARG A C 1
ATOM 762 O O . ARG A 1 96 ? -9.544 -3.943 26.316 1.00 96.50 96 ARG A O 1
ATOM 769 N N . ILE A 1 97 ? -9.496 -2.067 25.080 1.00 96.44 97 ILE A N 1
ATOM 770 C CA . ILE A 1 97 ? -10.688 -2.350 24.280 1.00 96.44 97 ILE A CA 1
ATOM 771 C C . ILE A 1 97 ? -10.338 -2.410 22.798 1.00 96.44 97 ILE A C 1
ATOM 773 O O . ILE A 1 97 ? -9.264 -1.971 22.382 1.00 96.44 97 ILE A O 1
ATOM 777 N N . GLN A 1 98 ? -11.267 -2.929 22.008 1.00 96.19 98 GLN A N 1
ATOM 778 C CA . GLN A 1 98 ? -11.235 -2.899 20.556 1.00 96.19 98 GLN A CA 1
ATOM 779 C C . GLN A 1 98 ? -12.555 -2.355 20.023 1.00 96.19 98 GLN A C 1
ATOM 781 O O . GLN A 1 98 ? -13.627 -2.774 20.458 1.00 96.19 98 GLN A O 1
ATOM 786 N N . ALA A 1 99 ? -12.468 -1.420 19.082 1.00 95.12 99 ALA A N 1
ATOM 787 C CA . ALA A 1 99 ? -13.598 -1.005 18.271 1.00 95.12 99 ALA A CA 1
ATOM 788 C C . ALA A 1 99 ? -13.664 -1.873 17.014 1.00 95.12 99 ALA A C 1
ATOM 790 O O . ALA A 1 99 ? -12.654 -2.061 16.331 1.00 95.12 99 ALA A O 1
ATOM 791 N N . TYR A 1 100 ? -14.856 -2.363 16.703 1.00 93.62 100 TYR A N 1
ATOM 792 C CA . TYR A 1 100 ? -15.170 -3.141 15.513 1.00 93.62 100 TYR A CA 1
ATOM 793 C C . TYR A 1 100 ? -16.158 -2.340 14.671 1.00 93.62 100 TYR A C 1
ATOM 795 O O . TYR A 1 100 ? -17.106 -1.778 15.213 1.00 93.62 100 TYR A O 1
ATOM 803 N N . ALA A 1 101 ? -15.927 -2.270 13.363 1.00 91.00 101 ALA A N 1
ATOM 804 C CA . ALA A 1 101 ? -16.836 -1.628 12.423 1.00 91.00 101 ALA A CA 1
ATOM 805 C C . ALA A 1 101 ? -17.428 -2.680 11.487 1.00 91.00 101 ALA A C 1
ATOM 807 O O . ALA A 1 101 ? -16.697 -3.519 10.952 1.00 91.00 101 ALA A O 1
ATOM 808 N N . ASP A 1 102 ? -18.735 -2.595 11.265 1.00 86.31 102 ASP A N 1
ATOM 809 C CA . ASP A 1 102 ? -19.443 -3.348 10.239 1.00 86.31 102 ASP A CA 1
ATOM 810 C C . ASP A 1 102 ? -20.413 -2.439 9.471 1.00 86.31 102 ASP A C 1
ATOM 812 O O . ASP A 1 102 ? -20.984 -1.497 10.021 1.00 86.31 102 ASP A O 1
ATOM 816 N N . THR A 1 103 ? -20.613 -2.729 8.183 1.00 74.25 103 THR A N 1
ATOM 817 C CA . THR A 1 103 ? -21.499 -1.945 7.309 1.00 74.25 103 THR A CA 1
ATOM 818 C C . THR A 1 103 ? -22.973 -2.022 7.715 1.00 74.25 103 THR A C 1
ATOM 820 O O . THR A 1 103 ? -23.742 -1.145 7.338 1.00 74.25 103 THR A O 1
ATOM 823 N N . SER A 1 104 ? -23.385 -3.067 8.439 1.00 78.88 104 SER A N 1
ATOM 824 C CA . SER A 1 104 ? -24.773 -3.297 8.857 1.00 78.88 104 SER A CA 1
ATOM 825 C C . SER A 1 104 ? -25.037 -2.979 10.330 1.00 78.88 104 SER A C 1
ATOM 827 O O . SER A 1 104 ? -26.119 -2.495 10.654 1.00 78.88 104 SER A O 1
ATOM 829 N N . GLU A 1 105 ? -24.059 -3.202 11.212 1.00 77.00 105 GLU A N 1
ATOM 830 C CA . GLU A 1 105 ? -24.226 -3.044 12.668 1.00 77.00 105 GLU A CA 1
ATOM 831 C C . GLU A 1 105 ? -23.610 -1.750 13.231 1.00 77.00 105 GLU A C 1
ATOM 833 O O . GLU A 1 105 ? -23.809 -1.421 14.401 1.00 77.00 105 GLU A O 1
ATOM 838 N N . GLY A 1 106 ? -22.887 -0.980 12.411 1.00 85.88 106 GLY A N 1
ATOM 839 C CA . GLY A 1 106 ? -22.199 0.232 12.849 1.00 85.88 106 GLY A CA 1
ATOM 840 C C . GLY A 1 106 ? -20.921 -0.079 13.631 1.00 85.88 106 GLY A C 1
ATOM 841 O O . GLY A 1 106 ? -20.160 -0.971 13.257 1.00 85.88 106 GLY A O 1
ATOM 842 N N . ILE A 1 107 ? -20.650 0.692 14.690 1.00 90.62 107 ILE A N 1
ATOM 843 C CA . ILE A 1 107 ? -19.460 0.515 15.534 1.00 90.62 107 ILE A CA 1
ATOM 844 C C . ILE A 1 107 ? -19.851 -0.173 16.840 1.00 90.62 107 ILE A C 1
ATOM 846 O O . ILE A 1 107 ? -20.687 0.338 17.586 1.00 90.62 107 ILE A O 1
ATOM 850 N N . SER A 1 108 ? -19.189 -1.284 17.153 1.00 92.31 108 SER A N 1
ATOM 851 C CA . SER A 1 108 ? -19.292 -1.976 18.439 1.00 92.31 108 SER A CA 1
ATOM 852 C C . SER A 1 108 ? -17.965 -1.936 19.196 1.00 92.31 108 SER A C 1
ATOM 854 O O . SER A 1 108 ? -16.888 -1.816 18.607 1.00 92.31 108 SER A O 1
ATOM 856 N N . ILE A 1 109 ? -18.039 -2.003 20.526 1.00 92.25 109 ILE A N 1
ATOM 857 C CA . ILE A 1 109 ? -16.873 -1.999 21.413 1.00 92.25 109 ILE A CA 1
ATOM 858 C C . ILE A 1 109 ? -16.823 -3.330 22.153 1.00 92.25 109 ILE A C 1
ATOM 860 O O . ILE A 1 109 ? -17.785 -3.713 22.815 1.00 92.25 109 ILE A O 1
ATOM 864 N N . GLY A 1 110 ? -15.687 -4.010 22.053 1.00 92.50 110 GLY A N 1
ATOM 865 C CA . GLY A 1 110 ? -15.384 -5.221 22.804 1.00 92.50 110 GLY A CA 1
ATOM 866 C C . GLY A 1 110 ? -14.106 -5.069 23.618 1.00 92.50 110 GLY A C 1
ATOM 867 O O . GLY A 1 110 ? -13.360 -4.095 23.490 1.00 92.50 110 GLY A O 1
ATOM 868 N N . THR A 1 111 ? -13.831 -6.051 24.461 1.00 95.06 111 THR A N 1
ATOM 869 C CA . THR A 1 111 ? -12.555 -6.168 25.166 1.00 95.06 111 THR A CA 1
ATOM 870 C C . THR A 1 111 ? -11.465 -6.610 24.201 1.00 95.06 111 THR A C 1
ATOM 872 O O . THR A 1 111 ? -11.710 -7.337 23.237 1.00 95.06 111 THR A O 1
ATOM 875 N N . HIS A 1 112 ? -10.235 -6.161 24.442 1.00 94.31 112 HIS A N 1
ATOM 876 C CA . HIS A 1 112 ? -9.086 -6.764 23.774 1.00 94.31 112 HIS A CA 1
ATOM 877 C C . HIS A 1 112 ? -8.949 -8.236 24.238 1.00 94.31 112 HIS A C 1
ATOM 879 O O . HIS A 1 112 ? -9.191 -8.493 25.418 1.00 94.31 112 HIS A O 1
ATOM 885 N N . PRO A 1 113 ? -8.521 -9.190 23.380 1.00 89.62 113 PRO A N 1
ATOM 886 C CA . PRO A 1 113 ? -8.469 -10.623 23.717 1.00 89.62 113 PRO A CA 1
ATOM 887 C C . PRO A 1 113 ? -7.734 -10.969 25.020 1.00 89.62 113 PRO A C 1
ATOM 889 O O . PRO A 1 113 ? -8.114 -11.898 25.722 1.00 89.62 113 PRO A O 1
ATOM 892 N N . ASP A 1 114 ? -6.700 -10.196 25.349 1.00 91.50 114 ASP A N 1
ATOM 893 C CA . ASP A 1 114 ? -5.872 -10.390 26.547 1.00 91.50 114 ASP A CA 1
ATOM 894 C C . ASP A 1 114 ? -6.289 -9.515 27.751 1.00 91.50 114 ASP A C 1
ATOM 896 O O . ASP A 1 114 ? -5.480 -9.281 28.651 1.00 91.50 114 ASP A O 1
ATOM 900 N N . ALA A 1 115 ? -7.497 -8.943 27.754 1.00 93.25 115 ALA A N 1
ATOM 901 C CA . ALA A 1 115 ? -7.941 -7.980 28.766 1.00 93.25 115 ALA A CA 1
ATOM 902 C C . ALA A 1 115 ? -9.011 -8.540 29.725 1.00 93.25 115 ALA A C 1
ATOM 904 O O . ALA A 1 115 ? -9.724 -9.488 29.409 1.00 93.25 115 ALA A O 1
ATOM 905 N N . ASP A 1 116 ? -9.137 -7.926 30.908 1.00 91.88 116 ASP A N 1
ATOM 906 C CA . ASP A 1 116 ? -10.146 -8.291 31.913 1.00 91.88 116 ASP A CA 1
ATOM 907 C C . ASP A 1 116 ? -11.546 -7.801 31.509 1.00 91.88 116 ASP A C 1
ATOM 909 O O . ASP A 1 116 ? -11.911 -6.634 31.702 1.00 91.88 116 ASP A O 1
ATOM 913 N N . GLU A 1 117 ? -12.331 -8.714 30.940 1.00 94.69 117 GLU A N 1
ATOM 914 C CA . GLU A 1 117 ? -13.704 -8.455 30.515 1.00 94.69 117 GLU A CA 1
ATOM 915 C C . GLU A 1 117 ? -14.670 -8.252 31.678 1.00 94.69 117 GLU A C 1
ATOM 917 O O . GLU A 1 117 ? -15.496 -7.339 31.634 1.00 94.69 117 GLU A O 1
ATOM 922 N N . ALA A 1 118 ? -14.538 -9.036 32.748 1.00 93.50 118 ALA A N 1
ATOM 923 C CA . ALA A 1 118 ? -15.393 -8.887 33.919 1.00 93.50 118 ALA A CA 1
ATOM 924 C C . ALA A 1 118 ? -15.187 -7.512 34.574 1.00 93.50 118 ALA A C 1
ATOM 926 O O . ALA A 1 118 ? -16.158 -6.856 34.962 1.00 93.50 118 ALA A O 1
ATOM 927 N N . GLY A 1 119 ? -13.934 -7.049 34.634 1.00 91.19 119 GLY A N 1
ATOM 928 C CA . GLY A 1 119 ? -13.579 -5.708 35.093 1.00 91.19 119 GLY A CA 1
ATOM 929 C C . GLY A 1 119 ? -14.190 -4.598 34.234 1.00 91.19 119 GLY A C 1
ATOM 930 O O . GLY A 1 119 ? -14.715 -3.623 34.782 1.00 91.19 119 GLY A O 1
ATOM 931 N N . LEU A 1 120 ? -14.195 -4.754 32.903 1.00 93.00 120 LEU A N 1
ATOM 932 C CA . LEU A 1 120 ? -14.856 -3.798 32.010 1.00 93.00 120 LEU A CA 1
ATOM 933 C C . LEU A 1 120 ? -16.370 -3.774 32.236 1.00 93.00 120 LEU A C 1
ATOM 935 O O . LEU A 1 120 ? -16.922 -2.703 32.472 1.00 93.00 120 LEU A O 1
ATOM 939 N N . ILE A 1 121 ? -17.032 -4.935 32.201 1.00 93.69 121 ILE A N 1
ATOM 940 C CA . ILE A 1 121 ? -18.491 -5.038 32.360 1.00 93.69 121 ILE A CA 1
ATOM 941 C C . ILE A 1 121 ? -18.924 -4.422 33.688 1.00 93.69 121 ILE A C 1
ATOM 943 O O . ILE A 1 121 ? -19.846 -3.610 33.717 1.00 93.69 121 ILE A O 1
ATOM 947 N N . LYS A 1 122 ? -18.228 -4.750 34.782 1.00 94.00 122 LYS A N 1
ATOM 948 C CA . LYS A 1 122 ? -18.508 -4.162 36.093 1.00 94.00 122 LYS A CA 1
ATOM 949 C C . LYS A 1 122 ? -18.407 -2.637 36.051 1.00 94.00 122 LYS A C 1
ATOM 951 O O . LYS A 1 122 ? -19.322 -1.955 36.497 1.00 94.00 122 LYS A O 1
ATOM 956 N N . SER A 1 123 ? -17.335 -2.099 35.467 1.00 93.06 123 SER A N 1
ATOM 957 C CA . SER A 1 123 ? -17.165 -0.649 35.354 1.00 93.06 123 SER A CA 1
ATOM 958 C C . SER A 1 123 ? -18.247 0.019 34.504 1.00 93.06 123 SER A C 1
ATOM 960 O O . SER A 1 123 ? -18.604 1.153 34.804 1.00 93.06 123 SER A O 1
ATOM 962 N N . LEU A 1 124 ? -18.748 -0.645 33.457 1.00 92.19 124 LEU A N 1
ATOM 963 C CA . LEU A 1 124 ? -19.824 -0.125 32.608 1.00 92.19 124 LEU A CA 1
ATOM 964 C C . LEU A 1 124 ? -21.184 -0.132 33.319 1.00 92.19 124 LEU A C 1
ATOM 966 O O . LEU A 1 124 ? -21.998 0.750 33.076 1.00 92.19 124 LEU A O 1
ATOM 970 N N . LEU A 1 125 ? -21.433 -1.110 34.194 1.00 94.12 125 LEU A N 1
ATOM 971 C CA . LEU A 1 125 ? -22.665 -1.189 34.986 1.00 94.12 125 LEU A CA 1
ATOM 972 C C . LEU A 1 125 ? -22.659 -0.224 36.181 1.00 94.12 125 LEU A C 1
ATOM 974 O O . LEU A 1 125 ? -23.709 0.298 36.550 1.00 94.12 125 LEU A O 1
ATOM 978 N N . ASP A 1 126 ? -21.486 0.021 36.773 1.00 94.44 126 ASP A N 1
ATOM 979 C CA . ASP A 1 126 ? -21.326 0.876 37.955 1.00 94.44 126 ASP A CA 1
ATOM 980 C C . ASP A 1 126 ? -21.334 2.382 37.616 1.00 94.44 126 ASP A C 1
ATOM 982 O O . ASP A 1 126 ? -21.473 3.220 38.511 1.00 94.44 126 ASP A O 1
ATOM 986 N N . GLN A 1 127 ? -21.164 2.754 36.342 1.00 90.19 127 GLN A N 1
ATOM 987 C CA . GLN A 1 127 ? -20.992 4.145 35.915 1.00 90.19 127 GLN A CA 1
ATOM 988 C C . GLN A 1 127 ? -22.060 4.587 34.914 1.00 90.19 127 GLN A C 1
ATOM 990 O O . GLN A 1 127 ? -22.404 3.872 33.983 1.00 90.19 127 GLN A O 1
ATOM 995 N N . SER A 1 128 ? -22.553 5.820 35.068 1.00 87.44 128 SER A N 1
ATOM 996 C CA . SER A 1 128 ? -23.502 6.436 34.128 1.00 87.44 128 SER A CA 1
ATOM 997 C C . SER A 1 128 ? -22.833 7.103 32.921 1.00 87.44 128 SER A C 1
ATOM 999 O O . SER A 1 128 ? -23.516 7.486 31.973 1.00 87.44 128 SER A O 1
ATOM 1001 N N . GLN A 1 129 ? -21.511 7.273 32.964 1.00 91.38 129 GLN A N 1
ATOM 1002 C CA . GLN A 1 129 ? -20.699 7.869 31.906 1.00 91.38 129 GLN A CA 1
ATOM 1003 C C . GLN A 1 129 ? -19.284 7.288 31.935 1.00 91.38 129 GLN A C 1
ATOM 1005 O O . GLN A 1 129 ? -18.767 6.969 33.005 1.00 91.38 129 GLN A O 1
ATOM 1010 N N . GLY A 1 130 ? -18.652 7.201 30.767 1.00 89.75 130 GLY A N 1
ATOM 1011 C CA . GLY A 1 130 ? -17.312 6.648 30.594 1.00 89.75 130 GLY A CA 1
ATOM 1012 C C . GLY A 1 130 ? -16.545 7.358 29.482 1.00 89.75 130 GLY A C 1
ATOM 1013 O O . GLY A 1 130 ? -17.123 8.117 28.703 1.00 89.75 130 GLY A O 1
ATOM 1014 N N . THR A 1 131 ? -15.240 7.103 29.402 1.00 95.19 131 THR A N 1
ATOM 1015 C CA . THR A 1 131 ? -14.354 7.707 28.402 1.00 95.19 131 THR A CA 1
ATOM 1016 C C . THR A 1 131 ? -13.609 6.614 27.657 1.00 95.19 131 THR A C 1
ATOM 1018 O O . THR A 1 131 ? -12.898 5.805 28.260 1.00 95.19 131 THR A O 1
ATOM 1021 N N . LEU A 1 132 ? -13.742 6.623 26.332 1.00 95.25 132 LEU A N 1
ATOM 1022 C CA . LEU A 1 132 ? -12.942 5.796 25.438 1.00 95.25 132 LEU A CA 1
ATOM 1023 C C . LEU A 1 132 ? -11.802 6.637 24.875 1.00 95.25 132 LEU A C 1
ATOM 1025 O O . LEU A 1 132 ? -12.022 7.732 24.361 1.00 95.25 132 LEU A O 1
ATOM 1029 N N . ILE A 1 133 ? -10.585 6.118 24.976 1.00 95.88 133 ILE A N 1
ATOM 1030 C CA . ILE A 1 133 ? -9.380 6.760 24.463 1.00 95.88 133 ILE A CA 1
ATOM 1031 C C . ILE A 1 133 ? -8.873 5.925 23.294 1.00 95.88 133 ILE A C 1
ATOM 1033 O O . ILE A 1 133 ? -8.539 4.751 23.463 1.00 95.88 133 ILE A O 1
ATOM 1037 N N . PHE A 1 134 ? -8.783 6.546 22.122 1.00 94.06 134 PHE A N 1
ATOM 1038 C CA . PHE A 1 134 ? -8.173 5.956 20.935 1.00 94.06 134 PHE A CA 1
ATOM 1039 C C . PHE A 1 134 ? -6.893 6.719 20.588 1.00 94.06 134 PHE A C 1
ATOM 1041 O O . PHE A 1 134 ? -6.877 7.951 20.671 1.00 94.06 134 PHE A O 1
ATOM 1048 N N . PRO A 1 135 ? -5.807 6.022 20.218 1.00 91.38 135 PRO A N 1
ATOM 1049 C CA . PRO A 1 135 ? -4.577 6.684 19.819 1.00 91.38 135 PRO A CA 1
ATOM 1050 C C . PRO A 1 135 ? -4.801 7.482 18.530 1.00 91.38 135 PRO A C 1
ATOM 1052 O O . PRO A 1 135 ? -5.450 7.014 17.594 1.00 91.38 135 PRO A O 1
ATOM 1055 N N . MET A 1 136 ? -4.238 8.688 18.469 1.00 89.69 136 MET A N 1
ATOM 1056 C CA . MET A 1 136 ? -4.252 9.473 17.238 1.00 89.69 136 MET A CA 1
ATOM 1057 C C . MET A 1 136 ? -3.184 8.962 16.279 1.00 89.69 136 MET A C 1
ATOM 1059 O O . MET A 1 136 ? -2.039 8.724 16.663 1.00 89.69 136 MET A O 1
ATOM 1063 N N . ALA A 1 137 ? -3.569 8.797 15.019 1.00 90.44 137 ALA A N 1
ATOM 1064 C CA . ALA A 1 137 ? -2.682 8.266 14.008 1.00 90.44 137 ALA A CA 1
ATOM 1065 C C . ALA A 1 137 ? -1.650 9.316 13.573 1.00 90.44 137 ALA A C 1
ATOM 1067 O O . ALA A 1 137 ? -2.011 10.412 13.149 1.00 90.44 137 ALA A O 1
ATOM 1068 N N . THR A 1 138 ? -0.367 8.967 13.625 1.00 90.31 138 THR A N 1
ATOM 1069 C CA . THR A 1 138 ? 0.694 9.717 12.945 1.00 90.31 138 THR A CA 1
ATOM 1070 C C . THR A 1 138 ? 0.982 9.068 11.601 1.00 90.31 138 THR A C 1
ATOM 1072 O O . THR A 1 138 ? 0.817 7.850 11.482 1.00 90.31 138 THR A O 1
ATOM 1075 N N . PRO A 1 139 ? 1.434 9.829 10.591 1.00 89.56 139 PRO A N 1
ATOM 1076 C CA . PRO A 1 139 ? 1.883 9.229 9.349 1.00 89.56 139 PRO A CA 1
ATOM 1077 C C . PRO A 1 139 ? 2.940 8.135 9.561 1.00 89.56 139 PRO A C 1
ATOM 1079 O O . PRO A 1 139 ? 3.695 8.203 10.538 1.00 89.56 139 PRO A O 1
ATOM 1082 N N . PRO A 1 140 ? 2.991 7.124 8.675 1.00 93.31 140 PRO A N 1
ATOM 1083 C CA . PRO A 1 140 ? 4.029 6.105 8.733 1.00 93.31 140 PRO A CA 1
ATOM 1084 C C . PRO A 1 140 ? 5.413 6.719 8.508 1.00 93.31 140 PRO A C 1
ATOM 1086 O O . PRO A 1 140 ? 5.549 7.837 8.012 1.00 93.31 140 PRO A O 1
ATOM 1089 N N . GLU A 1 141 ? 6.440 5.953 8.859 1.00 94.19 141 GLU A N 1
ATOM 1090 C CA . GLU A 1 141 ? 7.828 6.322 8.605 1.00 94.19 141 GLU A CA 1
ATOM 1091 C C . GLU A 1 141 ? 8.065 6.538 7.102 1.00 94.19 141 GLU A C 1
ATOM 1093 O O . GLU A 1 141 ? 7.661 5.720 6.271 1.00 94.19 141 GLU A O 1
ATOM 1098 N N . GLU A 1 142 ? 8.708 7.655 6.760 1.00 94.19 142 GLU A N 1
ATOM 1099 C CA . GLU A 1 142 ? 8.817 8.145 5.381 1.00 94.19 142 GLU A CA 1
ATOM 1100 C C . GLU A 1 142 ? 9.489 7.124 4.456 1.00 94.19 142 GLU A C 1
ATOM 1102 O O . GLU A 1 142 ? 9.045 6.900 3.332 1.00 94.19 142 GLU A O 1
ATOM 1107 N N . ARG A 1 143 ? 10.525 6.425 4.937 1.00 95.56 143 ARG A N 1
ATOM 1108 C CA . ARG A 1 143 ? 11.212 5.400 4.144 1.00 95.56 143 ARG A CA 1
ATOM 1109 C C . ARG A 1 143 ? 10.307 4.211 3.849 1.00 95.56 143 ARG A C 1
ATOM 1111 O O . ARG A 1 143 ? 10.314 3.714 2.722 1.00 95.56 143 ARG A O 1
ATOM 1118 N N . ALA A 1 144 ? 9.545 3.740 4.835 1.00 96.50 144 ALA A N 1
ATOM 1119 C CA . ALA A 1 144 ? 8.559 2.688 4.621 1.00 96.50 144 ALA A CA 1
ATOM 1120 C C . ALA A 1 144 ? 7.506 3.127 3.593 1.00 96.50 144 ALA A C 1
ATOM 1122 O O . ALA A 1 144 ? 7.192 2.360 2.679 1.00 96.50 144 ALA A O 1
ATOM 1123 N N . LEU A 1 145 ? 7.011 4.368 3.703 1.00 97.44 145 LEU A N 1
ATOM 1124 C CA . LEU A 1 145 ? 6.027 4.932 2.777 1.00 97.44 145 LEU A CA 1
ATOM 1125 C C . LEU A 1 145 ? 6.580 4.992 1.352 1.00 97.44 145 LEU A C 1
ATOM 1127 O O . LEU A 1 145 ? 5.949 4.482 0.432 1.00 97.44 145 LEU A O 1
ATOM 1131 N N . ALA A 1 146 ? 7.789 5.519 1.175 1.00 97.88 146 ALA A N 1
ATOM 1132 C CA . ALA A 1 146 ? 8.428 5.625 -0.128 1.00 97.88 146 ALA A CA 1
ATOM 1133 C C . ALA A 1 146 ? 8.681 4.258 -0.780 1.00 97.88 146 ALA A C 1
ATOM 1135 O O . ALA A 1 146 ? 8.442 4.083 -1.974 1.00 97.88 146 ALA A O 1
ATOM 1136 N N . ARG A 1 147 ? 9.116 3.250 -0.006 1.00 98.06 147 ARG A N 1
ATOM 1137 C CA . ARG A 1 147 ? 9.289 1.879 -0.524 1.00 98.06 147 ARG A CA 1
ATOM 1138 C C . ARG A 1 147 ? 7.963 1.297 -1.005 1.00 98.06 147 ARG A C 1
ATOM 1140 O O . ARG A 1 147 ? 7.936 0.620 -2.029 1.00 98.06 147 ARG A O 1
ATOM 1147 N N . PHE A 1 148 ? 6.880 1.561 -0.282 1.00 98.44 148 PHE A N 1
ATOM 1148 C CA . PHE A 1 148 ? 5.546 1.117 -0.660 1.00 98.44 148 PHE A CA 1
ATOM 1149 C C . PHE A 1 148 ? 5.026 1.836 -1.911 1.00 98.44 148 PHE A C 1
ATOM 1151 O O . PHE A 1 148 ? 4.642 1.171 -2.869 1.00 98.44 148 PHE A O 1
ATOM 1158 N N . VAL A 1 149 ? 5.088 3.168 -1.957 1.00 98.56 149 VAL A N 1
ATOM 1159 C CA . VAL A 1 149 ? 4.659 3.958 -3.125 1.00 98.56 149 VAL A CA 1
ATOM 1160 C C . VAL A 1 149 ? 5.483 3.583 -4.362 1.00 98.56 149 VAL A C 1
ATOM 1162 O O . VAL A 1 149 ? 4.925 3.349 -5.431 1.00 98.56 149 VAL A O 1
ATOM 1165 N N . GLY A 1 150 ? 6.801 3.422 -4.218 1.00 98.19 150 GLY A N 1
ATOM 1166 C CA . GLY A 1 150 ? 7.672 2.970 -5.303 1.00 98.19 150 GLY A CA 1
ATOM 1167 C C . GLY A 1 150 ? 7.351 1.553 -5.792 1.00 98.19 150 GLY A C 1
ATOM 1168 O O . GLY A 1 150 ? 7.397 1.301 -6.996 1.00 98.19 150 GLY A O 1
ATOM 1169 N N . LYS A 1 151 ? 6.997 0.627 -4.885 1.00 98.44 151 LYS A N 1
ATOM 1170 C CA . LYS A 1 151 ? 6.530 -0.727 -5.244 1.00 98.44 151 LYS A CA 1
ATOM 1171 C C . LYS A 1 151 ? 5.302 -0.637 -6.141 1.00 98.44 151 LYS A C 1
ATOM 1173 O O . LYS A 1 151 ? 5.317 -1.200 -7.233 1.00 98.44 151 LYS A O 1
ATOM 1178 N N . VAL A 1 152 ? 4.293 0.115 -5.699 1.00 98.62 152 VAL A N 1
ATOM 1179 C CA . VAL A 1 152 ? 3.062 0.362 -6.463 1.00 98.62 152 VAL A CA 1
ATOM 1180 C C . VAL A 1 152 ? 3.398 0.971 -7.828 1.00 98.62 152 VAL A C 1
ATOM 1182 O O . VAL A 1 152 ? 2.891 0.502 -8.840 1.00 98.62 152 VAL A O 1
ATOM 1185 N N . GLY A 1 153 ? 4.302 1.953 -7.881 1.00 98.19 153 GLY A N 1
ATOM 1186 C CA . GLY A 1 153 ? 4.710 2.618 -9.120 1.00 98.19 153 GLY A CA 1
ATOM 1187 C C . GLY A 1 153 ? 5.353 1.692 -10.155 1.00 98.19 153 GLY A C 1
ATOM 1188 O O . GLY A 1 153 ? 4.917 1.664 -11.307 1.00 98.19 153 GLY A O 1
ATOM 1189 N N . LEU A 1 154 ? 6.349 0.888 -9.762 1.00 97.94 154 LEU A N 1
ATOM 1190 C CA . LEU A 1 154 ? 6.992 -0.053 -10.689 1.00 97.94 154 LEU A CA 1
ATOM 1191 C C . LEU A 1 154 ? 6.011 -1.110 -11.203 1.00 97.94 154 LEU A C 1
ATOM 1193 O O . LEU A 1 154 ? 6.056 -1.490 -12.375 1.00 97.94 154 LEU A O 1
ATOM 1197 N N . GLU A 1 155 ? 5.127 -1.591 -10.336 1.00 98.12 155 GLU A N 1
ATOM 1198 C CA . GLU A 1 155 ? 4.121 -2.581 -10.706 1.00 98.12 155 GLU A CA 1
ATOM 1199 C C . GLU A 1 155 ? 3.027 -1.992 -11.601 1.00 98.12 155 GLU A C 1
ATOM 1201 O O . GLU A 1 155 ? 2.636 -2.635 -12.575 1.00 98.12 155 GLU A O 1
ATOM 1206 N N . ALA A 1 156 ? 2.600 -0.752 -11.345 1.00 97.75 156 ALA A N 1
ATOM 1207 C CA . ALA A 1 156 ? 1.712 0.009 -12.220 1.00 97.75 156 ALA A CA 1
ATOM 1208 C C . ALA A 1 156 ? 2.328 0.201 -13.611 1.00 97.75 156 ALA A C 1
ATOM 1210 O O . ALA A 1 156 ? 1.657 -0.019 -14.621 1.00 97.75 156 ALA A O 1
ATOM 1211 N N . LEU A 1 157 ? 3.618 0.542 -13.682 1.00 96.31 157 LEU A N 1
ATOM 1212 C CA . LEU A 1 157 ? 4.337 0.677 -14.948 1.00 96.31 157 LEU A CA 1
ATOM 1213 C C . LEU A 1 157 ? 4.393 -0.652 -15.712 1.00 96.31 157 LEU A C 1
ATOM 1215 O O . LEU A 1 157 ? 4.084 -0.689 -16.905 1.00 96.31 157 LEU A O 1
ATOM 1219 N N . ALA A 1 158 ? 4.703 -1.755 -15.026 1.00 96.56 158 ALA A N 1
ATOM 1220 C CA . ALA A 1 158 ? 4.674 -3.090 -15.622 1.00 96.56 158 ALA A CA 1
ATOM 1221 C C . ALA A 1 158 ? 3.282 -3.472 -16.131 1.00 96.56 158 ALA A C 1
ATOM 1223 O O . ALA A 1 158 ? 3.149 -3.979 -17.245 1.00 96.56 158 ALA A O 1
ATOM 1224 N N . TYR A 1 159 ? 2.241 -3.176 -15.355 1.00 96.19 159 TYR A N 1
ATOM 1225 C CA . TYR A 1 159 ? 0.862 -3.427 -15.747 1.00 96.19 159 TYR A CA 1
ATOM 1226 C C . TYR A 1 159 ? 0.475 -2.652 -17.009 1.00 96.19 159 TYR A C 1
ATOM 1228 O O . TYR A 1 159 ? -0.059 -3.246 -17.945 1.00 96.19 159 TYR A O 1
ATOM 1236 N N . ARG A 1 160 ? 0.816 -1.359 -17.095 1.00 94.19 160 ARG A N 1
ATOM 1237 C CA . ARG A 1 160 ? 0.566 -0.542 -18.294 1.00 94.19 160 ARG A CA 1
ATOM 1238 C C . ARG A 1 160 ? 1.301 -1.075 -19.524 1.00 94.19 160 ARG A C 1
ATOM 1240 O O . ARG A 1 160 ? 0.696 -1.161 -20.588 1.00 94.19 160 ARG A O 1
ATOM 1247 N N . PHE A 1 161 ? 2.560 -1.498 -19.386 1.00 92.38 161 PHE A N 1
ATOM 1248 C CA . PHE A 1 161 ? 3.307 -2.120 -20.488 1.00 92.38 161 PHE A CA 1
ATOM 1249 C C . PHE A 1 161 ? 2.581 -3.359 -21.021 1.00 92.38 161 PHE A C 1
ATOM 1251 O O . PHE A 1 161 ? 2.307 -3.444 -22.221 1.00 92.38 161 PHE A O 1
ATOM 1258 N N . ILE A 1 162 ? 2.179 -4.259 -20.121 1.00 93.25 162 ILE A N 1
ATOM 1259 C CA . ILE A 1 162 ? 1.443 -5.479 -20.473 1.00 93.25 162 ILE A CA 1
ATOM 1260 C C . ILE A 1 162 ? 0.112 -5.144 -21.163 1.00 93.25 162 ILE A C 1
ATOM 1262 O O . ILE A 1 162 ? -0.218 -5.756 -22.178 1.00 93.25 162 ILE A O 1
ATOM 1266 N N . GLN A 1 163 ? -0.630 -4.140 -20.677 1.00 92.81 163 GLN A N 1
ATOM 1267 C CA . GLN A 1 163 ? -1.884 -3.696 -21.303 1.00 92.81 163 GLN A CA 1
ATOM 1268 C C . GLN A 1 163 ? -1.695 -3.180 -22.739 1.00 92.81 163 GLN A C 1
ATOM 1270 O O . GLN A 1 163 ? -2.586 -3.350 -23.567 1.00 92.81 163 GLN A O 1
ATOM 1275 N N . THR A 1 164 ? -0.537 -2.594 -23.059 1.00 92.50 164 THR A N 1
ATOM 1276 C CA . THR A 1 164 ? -0.198 -2.156 -24.429 1.00 92.50 164 THR A CA 1
ATOM 1277 C C . THR A 1 164 ? 0.310 -3.284 -25.338 1.00 92.50 164 THR A C 1
ATOM 1279 O O . THR A 1 164 ? 0.703 -3.028 -26.474 1.00 92.50 164 THR A O 1
ATOM 1282 N N . GLY A 1 165 ? 0.321 -4.533 -24.859 1.00 91.00 165 GLY A N 1
ATOM 1283 C CA . GLY A 1 165 ? 0.839 -5.691 -25.594 1.00 91.00 165 GLY A CA 1
ATOM 1284 C C . GLY A 1 165 ? 2.365 -5.828 -25.561 1.00 91.00 165 GLY A C 1
ATOM 1285 O O . GLY A 1 165 ? 2.905 -6.695 -26.248 1.00 91.00 165 GLY A O 1
ATOM 1286 N N . LYS A 1 166 ? 3.062 -5.000 -24.772 1.00 90.56 166 LYS A N 1
ATOM 1287 C CA . LYS A 1 166 ? 4.510 -5.098 -24.550 1.00 90.56 166 LYS A CA 1
ATOM 1288 C C . LYS A 1 166 ? 4.829 -6.079 -23.427 1.00 90.56 166 LYS A C 1
ATOM 1290 O O . LYS A 1 166 ? 4.004 -6.342 -22.553 1.00 90.56 166 LYS A O 1
ATOM 1295 N N . SER A 1 167 ? 6.052 -6.600 -23.425 1.00 90.50 167 SER A N 1
ATOM 1296 C CA . SER A 1 167 ? 6.522 -7.468 -22.344 1.00 90.50 167 SER A CA 1
ATOM 1297 C C . SER A 1 167 ? 7.062 -6.641 -21.178 1.00 90.50 167 SER A C 1
ATOM 1299 O O . SER A 1 167 ? 7.785 -5.665 -21.387 1.00 90.50 167 SER A O 1
ATOM 1301 N N . HIS A 1 168 ? 6.790 -7.056 -19.934 1.00 93.19 168 HIS A N 1
ATOM 1302 C CA . HIS A 1 168 ? 7.420 -6.433 -18.761 1.00 93.19 168 HIS A CA 1
ATOM 1303 C C . HIS A 1 168 ? 8.940 -6.655 -18.743 1.00 93.19 168 HIS A C 1
ATOM 1305 O O . HIS A 1 168 ? 9.648 -5.929 -18.048 1.00 93.19 168 HIS A O 1
ATOM 1311 N N . GLU A 1 169 ? 9.452 -7.619 -19.518 1.00 92.19 169 GLU A N 1
ATOM 1312 C CA . GLU A 1 169 ? 10.888 -7.860 -19.693 1.00 92.19 169 GLU A CA 1
ATOM 1313 C C . GLU A 1 169 ? 11.640 -6.620 -20.176 1.00 92.19 169 GLU A C 1
ATOM 1315 O O . GLU A 1 169 ? 12.786 -6.421 -19.777 1.00 92.19 169 GLU A O 1
ATOM 1320 N N . GLU A 1 170 ? 10.995 -5.766 -20.979 1.00 90.56 170 GLU A N 1
ATOM 1321 C CA . GLU A 1 170 ? 11.582 -4.499 -21.425 1.00 90.56 170 GLU A CA 1
ATOM 1322 C C . GLU A 1 170 ? 11.917 -3.600 -20.234 1.00 90.56 170 GLU A C 1
ATOM 1324 O O . GLU A 1 170 ? 12.966 -2.964 -20.225 1.00 90.56 170 GLU A O 1
ATOM 1329 N N . LEU A 1 171 ? 11.074 -3.593 -19.195 1.00 92.88 171 LEU A N 1
ATOM 1330 C CA . LEU A 1 171 ? 11.303 -2.806 -17.987 1.00 92.88 171 LEU A CA 1
ATOM 1331 C C . LEU A 1 171 ? 12.435 -3.383 -17.138 1.00 92.88 171 LEU A C 1
ATOM 1333 O O . LEU A 1 171 ? 13.190 -2.608 -16.554 1.00 92.88 171 LEU A O 1
ATOM 1337 N N . VAL A 1 172 ? 12.559 -4.714 -17.045 1.00 95.25 172 VAL A N 1
ATOM 1338 C CA . VAL A 1 172 ? 13.508 -5.413 -16.148 1.00 95.25 172 VAL A CA 1
ATOM 1339 C C . VAL A 1 172 ? 14.945 -4.912 -16.326 1.00 95.25 172 VAL A C 1
ATOM 1341 O O . VAL A 1 172 ? 15.674 -4.771 -15.340 1.00 95.25 172 VAL A O 1
ATOM 1344 N N . ASP A 1 173 ? 15.346 -4.609 -17.560 1.00 90.44 173 ASP A N 1
ATOM 1345 C CA . ASP A 1 173 ? 16.706 -4.173 -17.886 1.00 90.44 173 ASP A CA 1
ATOM 1346 C C . ASP A 1 173 ? 16.879 -2.655 -17.977 1.00 90.44 173 ASP A C 1
ATOM 1348 O O . ASP A 1 173 ? 18.005 -2.205 -18.163 1.00 90.44 173 ASP A O 1
ATOM 1352 N N . MET A 1 174 ? 15.820 -1.860 -17.788 1.00 93.56 174 MET A N 1
ATOM 1353 C CA . MET A 1 174 ? 15.930 -0.399 -17.793 1.00 93.56 174 MET A CA 1
ATOM 1354 C C . MET A 1 174 ? 16.766 0.082 -16.599 1.00 93.56 174 MET A C 1
ATOM 1356 O O . MET A 1 174 ? 16.299 -0.043 -15.456 1.00 93.56 174 MET A O 1
ATOM 1360 N N . PRO A 1 175 ? 17.961 0.668 -16.834 1.00 92.94 175 PRO A N 1
ATOM 1361 C CA . PRO A 1 175 ? 18.856 1.090 -15.756 1.00 92.94 175 PRO A CA 1
ATOM 1362 C C . PRO A 1 175 ? 18.270 2.217 -14.904 1.00 92.94 175 PRO A C 1
ATOM 1364 O O . PRO A 1 175 ?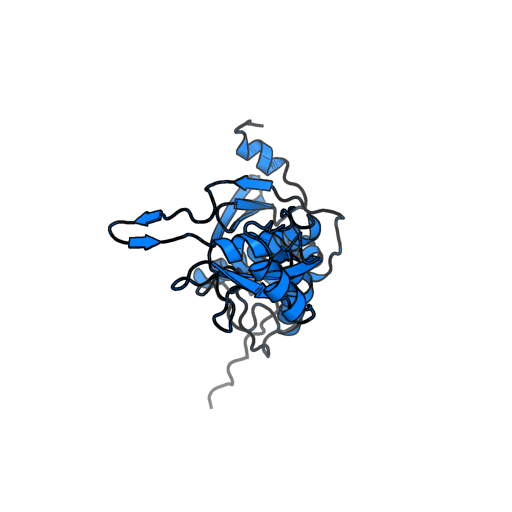 18.541 2.278 -13.708 1.00 92.94 175 PRO A O 1
ATOM 1367 N N . ALA A 1 176 ? 17.408 3.054 -15.495 1.00 92.31 176 ALA A N 1
ATOM 1368 C CA . ALA A 1 176 ? 16.724 4.156 -14.816 1.00 92.31 176 ALA A CA 1
ATOM 1369 C C . ALA A 1 176 ? 15.927 3.708 -13.576 1.00 92.31 176 ALA A C 1
ATOM 1371 O O . ALA A 1 176 ? 15.712 4.499 -12.667 1.00 92.31 176 ALA A O 1
ATOM 1372 N N . PHE A 1 177 ? 15.524 2.434 -13.507 1.00 95.44 177 PHE A N 1
ATOM 1373 C CA . PHE A 1 177 ? 14.754 1.894 -12.387 1.00 95.44 177 PHE A CA 1
ATOM 1374 C C . PHE A 1 177 ? 15.573 0.996 -11.443 1.00 95.44 177 PHE A C 1
ATOM 1376 O O . PHE A 1 177 ? 15.024 0.408 -10.510 1.00 95.44 177 PHE A O 1
ATOM 1383 N N . ASP A 1 178 ? 16.882 0.845 -11.651 1.00 94.88 178 ASP A N 1
ATOM 1384 C CA . ASP A 1 178 ? 17.690 -0.073 -10.838 1.00 94.88 178 ASP A CA 1
ATOM 1385 C C . ASP A 1 178 ? 17.916 0.428 -9.414 1.00 94.88 178 ASP A C 1
ATOM 1387 O O . ASP A 1 178 ? 17.892 -0.367 -8.467 1.00 94.88 178 ASP A O 1
ATOM 1391 N N . GLU A 1 179 ? 18.083 1.737 -9.236 1.00 95.88 179 GLU A N 1
ATOM 1392 C CA . GLU A 1 179 ? 18.231 2.325 -7.907 1.00 95.88 179 GLU A CA 1
ATOM 1393 C C . GLU A 1 179 ? 16.945 2.156 -7.090 1.00 95.88 179 GLU A C 1
ATOM 1395 O O . GLU A 1 179 ? 16.991 1.603 -5.986 1.00 95.88 179 GLU A O 1
ATOM 1400 N N . ILE A 1 180 ? 15.785 2.503 -7.663 1.00 97.00 180 ILE A N 1
ATOM 1401 C CA . ILE A 1 180 ? 14.495 2.354 -6.980 1.00 97.00 180 ILE A CA 1
ATOM 1402 C C . ILE A 1 180 ? 14.161 0.884 -6.686 1.00 97.00 180 ILE A C 1
ATOM 1404 O O . ILE A 1 180 ? 13.693 0.570 -5.592 1.00 97.00 180 ILE A O 1
ATOM 1408 N N . ARG A 1 181 ? 14.478 -0.063 -7.583 1.00 97.06 181 ARG A N 1
ATOM 1409 C CA . ARG A 1 181 ? 14.308 -1.506 -7.309 1.00 97.06 181 ARG A CA 1
ATOM 1410 C C . ARG A 1 181 ? 15.100 -1.947 -6.087 1.00 97.06 181 ARG A C 1
ATOM 1412 O O . ARG A 1 181 ? 14.584 -2.694 -5.253 1.00 97.06 181 ARG A O 1
ATOM 1419 N N . ASN A 1 182 ? 16.353 -1.509 -5.981 1.00 95.56 182 ASN A N 1
ATOM 1420 C CA . ASN A 1 182 ? 17.220 -1.836 -4.852 1.00 95.56 182 ASN A CA 1
ATOM 1421 C C . ASN A 1 182 ? 16.742 -1.162 -3.561 1.00 95.56 182 ASN A C 1
ATOM 1423 O O . ASN A 1 182 ? 16.730 -1.805 -2.507 1.00 95.56 182 ASN A O 1
ATOM 1427 N N . PHE A 1 183 ? 16.278 0.083 -3.644 1.00 97.44 183 PHE A N 1
ATOM 1428 C CA . PHE A 1 183 ? 15.667 0.796 -2.529 1.00 97.44 183 PHE A CA 1
ATOM 1429 C C . PHE A 1 183 ? 14.415 0.074 -2.013 1.00 97.44 183 PHE A C 1
ATOM 1431 O O . PHE A 1 183 ? 14.352 -0.293 -0.838 1.00 97.44 183 PHE A O 1
ATOM 1438 N N . ILE A 1 184 ? 13.463 -0.248 -2.892 1.00 97.50 184 ILE A N 1
ATOM 1439 C CA . ILE A 1 184 ? 12.234 -0.967 -2.536 1.00 97.50 184 ILE A CA 1
ATOM 1440 C C . ILE A 1 184 ? 12.566 -2.343 -1.957 1.00 97.50 184 ILE A C 1
ATOM 1442 O O . ILE A 1 184 ? 12.118 -2.684 -0.861 1.00 97.50 184 ILE A O 1
ATOM 1446 N N . ARG A 1 185 ? 13.374 -3.146 -2.661 1.00 94.31 185 ARG A N 1
ATOM 1447 C CA . ARG A 1 185 ? 13.597 -4.555 -2.312 1.00 94.31 185 ARG A CA 1
ATOM 1448 C C . ARG A 1 185 ? 14.578 -4.759 -1.166 1.00 94.31 185 ARG A C 1
ATOM 1450 O O . ARG A 1 185 ? 14.491 -5.773 -0.496 1.00 94.31 185 ARG A O 1
ATOM 1457 N N . ARG A 1 186 ? 15.570 -3.899 -0.970 1.00 90.81 186 ARG A N 1
ATOM 1458 C CA . ARG A 1 186 ? 16.630 -4.145 0.026 1.00 90.81 186 ARG A CA 1
ATOM 1459 C C . ARG A 1 186 ? 16.736 -3.039 1.060 1.00 90.81 186 ARG A C 1
ATOM 1461 O O . ARG A 1 186 ? 17.457 -3.214 2.034 1.00 90.81 186 ARG A O 1
ATOM 1468 N N . GLY A 1 187 ? 16.075 -1.903 0.840 1.00 88.62 187 GLY A N 1
ATOM 1469 C CA . GLY A 1 187 ? 16.368 -0.696 1.599 1.00 88.62 187 GLY A CA 1
ATOM 1470 C C . GLY A 1 187 ? 17.827 -0.266 1.424 1.00 88.62 187 GLY A C 1
ATOM 1471 O O . GLY A 1 187 ? 18.383 0.328 2.339 1.00 88.62 187 GLY A O 1
ATOM 1472 N N . SER A 1 188 ? 18.465 -0.596 0.298 1.00 86.56 188 SER A N 1
ATOM 1473 C CA . SER A 1 188 ? 19.818 -0.141 -0.040 1.00 86.56 188 SER A CA 1
ATOM 1474 C C . SER A 1 188 ? 19.758 1.070 -0.968 1.00 86.56 188 SER A C 1
ATOM 1476 O O . SER A 1 188 ? 18.775 1.226 -1.686 1.00 86.56 188 SER A O 1
ATOM 1478 N N . GLY A 1 189 ? 20.818 1.872 -1.009 1.00 85.12 189 GLY A N 1
ATOM 1479 C CA . GLY A 1 189 ? 20.855 3.114 -1.784 1.00 85.12 189 GLY A CA 1
ATOM 1480 C C . GLY A 1 189 ? 20.634 4.324 -0.873 1.00 85.12 189 GLY A C 1
ATOM 1481 O O . GLY A 1 189 ? 21.125 4.303 0.261 1.00 85.12 189 GLY A O 1
ATOM 1482 N N . PRO A 1 190 ? 19.926 5.367 -1.326 1.00 88.94 190 PRO A N 1
ATOM 1483 C CA . PRO A 1 190 ? 19.813 6.617 -0.591 1.00 88.94 190 PRO A CA 1
ATOM 1484 C C . PRO A 1 190 ? 19.098 6.420 0.760 1.00 88.94 190 PRO A C 1
ATOM 1486 O O . PRO A 1 190 ? 18.232 5.540 0.907 1.00 88.94 190 PRO A O 1
ATOM 1489 N N . PRO A 1 191 ? 19.443 7.230 1.780 1.00 87.38 191 PRO A N 1
ATOM 1490 C CA . PRO A 1 191 ? 18.821 7.156 3.103 1.00 87.38 191 PRO A CA 1
ATOM 1491 C C . PRO A 1 191 ? 17.344 7.571 3.079 1.00 87.38 191 PRO A C 1
ATOM 1493 O O . PRO A 1 191 ? 16.572 7.129 3.930 1.00 87.38 191 PRO A O 1
ATOM 1496 N N . GLN A 1 192 ? 16.929 8.332 2.068 1.00 90.12 192 GLN A N 1
ATOM 1497 C CA . GLN A 1 192 ? 15.555 8.765 1.861 1.00 90.12 192 GLN A CA 1
ATOM 1498 C C . GLN A 1 192 ? 15.227 8.781 0.368 1.00 90.12 192 GLN A C 1
ATOM 1500 O O . GLN A 1 192 ? 16.106 8.986 -0.466 1.00 90.12 192 GLN A O 1
ATOM 1505 N N . TRP A 1 193 ? 13.954 8.560 0.066 1.00 96.44 193 TRP A N 1
ATOM 1506 C CA . TRP A 1 193 ? 13.355 8.792 -1.237 1.00 96.44 193 TRP A CA 1
ATOM 1507 C C . TRP A 1 193 ? 12.103 9.621 -0.979 1.00 96.44 193 TRP A C 1
ATOM 1509 O O . TRP A 1 193 ? 11.244 9.183 -0.215 1.00 96.44 193 TRP A O 1
ATOM 1519 N N . SER A 1 194 ? 12.054 10.843 -1.495 1.00 96.31 194 SER A N 1
ATOM 1520 C CA . SER A 1 194 ? 11.020 11.805 -1.111 1.00 96.31 194 SER A CA 1
ATOM 1521 C C . SER A 1 194 ? 9.646 11.401 -1.646 1.00 96.31 194 SER A C 1
ATOM 1523 O O . SER A 1 194 ? 9.535 10.914 -2.774 1.00 96.31 194 SER A O 1
ATOM 1525 N N . VAL A 1 195 ? 8.605 11.632 -0.840 1.00 96.88 195 VAL A N 1
ATOM 1526 C CA . VAL A 1 195 ? 7.202 11.471 -1.234 1.00 96.88 195 VAL A CA 1
ATOM 1527 C C . VAL A 1 195 ? 6.466 12.790 -1.003 1.00 96.88 195 VAL A C 1
ATOM 1529 O O . VAL A 1 195 ? 6.336 13.251 0.130 1.00 96.88 195 VAL A O 1
ATOM 1532 N N . ALA A 1 196 ? 5.957 13.402 -2.071 1.00 95.62 196 ALA A N 1
ATOM 1533 C CA . ALA A 1 196 ? 5.071 14.555 -1.956 1.00 95.62 196 ALA A CA 1
ATOM 1534 C C . ALA A 1 196 ? 3.676 14.083 -1.543 1.00 95.62 196 ALA A C 1
ATOM 1536 O O . ALA A 1 196 ? 3.223 13.014 -1.955 1.00 95.62 196 ALA A O 1
ATOM 1537 N N . ARG A 1 197 ? 2.998 14.873 -0.704 1.00 94.69 197 ARG A N 1
ATOM 1538 C CA . ARG A 1 197 ? 1.718 14.494 -0.098 1.00 94.69 197 ARG A CA 1
ATOM 1539 C C . ARG A 1 197 ? 0.717 15.628 -0.170 1.00 94.69 197 ARG A C 1
ATOM 1541 O O . ARG A 1 197 ? 1.040 16.757 0.196 1.00 94.69 197 ARG A O 1
ATOM 1548 N N . ARG A 1 198 ? -0.520 15.324 -0.561 1.00 93.44 198 ARG A N 1
ATOM 1549 C CA . ARG A 1 198 ? -1.644 16.265 -0.439 1.00 93.44 198 ARG A CA 1
ATOM 1550 C C . ARG A 1 198 ? -2.960 15.544 -0.200 1.00 93.44 198 ARG A C 1
ATOM 1552 O O . ARG A 1 198 ? -3.213 14.482 -0.755 1.00 93.44 198 ARG A O 1
ATOM 1559 N N . GLN A 1 199 ? -3.832 16.153 0.596 1.00 93.69 199 GLN A N 1
ATOM 1560 C CA . GLN A 1 199 ? -5.206 15.682 0.742 1.00 93.69 199 GLN A CA 1
ATOM 1561 C C . GLN A 1 199 ? -6.038 16.230 -0.426 1.00 93.69 199 GLN A C 1
ATOM 1563 O O . GLN A 1 199 ? -6.187 17.443 -0.555 1.00 93.69 199 GLN A O 1
ATOM 1568 N N . LEU A 1 200 ? -6.578 15.349 -1.267 1.00 93.81 200 LEU A N 1
ATOM 1569 C CA . LEU A 1 200 ? -7.464 15.705 -2.382 1.00 93.81 200 LEU A CA 1
ATOM 1570 C C . LEU A 1 200 ? -8.929 15.757 -1.939 1.00 93.81 200 LEU A C 1
ATOM 1572 O O . LEU A 1 200 ? -9.688 16.640 -2.336 1.00 93.81 200 LEU A O 1
ATOM 1576 N N . TYR A 1 201 ? -9.337 14.812 -1.095 1.00 92.19 201 TYR A N 1
ATOM 1577 C CA . TYR A 1 201 ? -10.690 14.734 -0.550 1.00 92.19 201 TYR A CA 1
ATOM 1578 C C . TYR A 1 201 ? -10.713 13.972 0.772 1.00 92.19 201 TYR A C 1
ATOM 1580 O O . TYR A 1 201 ? -9.819 13.184 1.043 1.00 92.19 201 TYR A O 1
ATOM 1588 N N . GLN A 1 202 ? -11.718 14.208 1.616 1.00 86.75 202 GLN A N 1
ATOM 1589 C CA . GLN A 1 202 ? -11.811 13.544 2.920 1.00 86.75 202 GLN A CA 1
ATOM 1590 C C . GLN A 1 202 ? -12.053 12.028 2.772 1.00 86.75 202 GLN A C 1
ATOM 1592 O O . GLN A 1 202 ? -12.773 11.622 1.856 1.00 86.75 202 GLN A O 1
ATOM 1597 N N . PRO A 1 203 ? -11.511 11.189 3.676 1.00 80.69 203 PRO A N 1
ATOM 1598 C CA . PRO A 1 203 ? -11.902 9.783 3.773 1.00 80.69 203 PRO A CA 1
ATOM 1599 C C . PRO A 1 203 ? -13.421 9.630 3.924 1.00 80.69 203 PRO A C 1
ATOM 1601 O O . PRO A 1 203 ? -14.049 10.421 4.626 1.00 80.69 203 PRO A O 1
ATOM 1604 N N . GLY A 1 204 ? -14.007 8.624 3.268 1.00 79.19 204 GLY A N 1
ATOM 1605 C CA . GLY A 1 204 ? -15.461 8.401 3.258 1.00 79.19 204 GLY A CA 1
ATOM 1606 C C . GLY A 1 204 ? -16.240 9.366 2.355 1.00 79.19 204 GLY A C 1
ATOM 1607 O O . G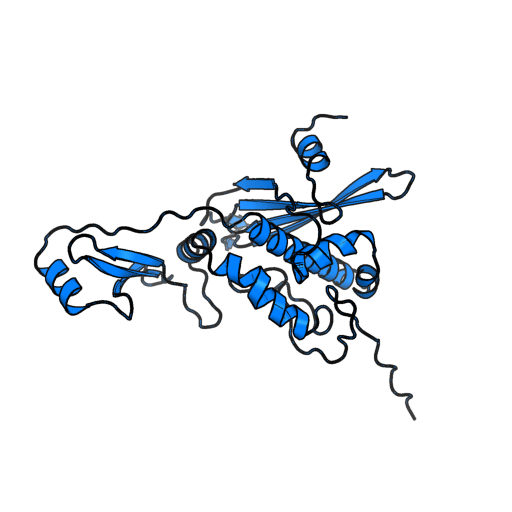LY A 1 204 ? -17.467 9.413 2.407 1.00 79.19 204 GLY A O 1
ATOM 1608 N N . LYS A 1 205 ? -15.558 10.171 1.525 1.00 86.38 205 LYS A N 1
ATOM 1609 C CA . LYS A 1 205 ? -16.242 10.939 0.484 1.00 86.38 205 LYS A CA 1
ATOM 1610 C C . LYS A 1 205 ? -16.889 9.974 -0.511 1.00 86.38 205 LYS A C 1
ATOM 1612 O O . LYS A 1 205 ? -16.194 9.231 -1.200 1.00 86.38 205 LYS A O 1
ATOM 1617 N N . VAL A 1 206 ? -18.209 10.073 -0.619 1.00 87.62 206 VAL A N 1
ATOM 1618 C CA . VAL A 1 206 ? -18.998 9.399 -1.649 1.00 87.62 206 VAL A CA 1
ATOM 1619 C C . VAL A 1 206 ? -18.996 10.258 -2.910 1.00 87.62 206 VAL A C 1
ATOM 1621 O O . VAL A 1 206 ? -19.347 11.442 -2.881 1.00 87.62 206 VAL A O 1
ATOM 1624 N N . PHE A 1 207 ? -18.571 9.660 -4.012 1.00 90.12 207 PHE A N 1
ATOM 1625 C CA . PHE A 1 207 ? -18.662 10.210 -5.355 1.00 90.12 207 PHE A CA 1
ATOM 1626 C C . PHE A 1 207 ? -19.948 9.722 -6.017 1.00 90.12 207 PHE A C 1
ATOM 1628 O O . PHE A 1 207 ? -20.524 8.713 -5.608 1.00 90.12 207 PHE A O 1
ATOM 1635 N N . ALA A 1 208 ? -20.413 10.471 -7.012 1.00 90.62 208 ALA A N 1
ATOM 1636 C CA . ALA A 1 208 ? -21.575 10.115 -7.806 1.00 90.62 208 ALA A CA 1
ATOM 1637 C C . ALA A 1 208 ? -21.200 10.163 -9.288 1.00 90.62 208 ALA A C 1
ATOM 1639 O O . ALA A 1 208 ? -20.668 11.179 -9.742 1.00 90.62 208 ALA A O 1
ATOM 1640 N N . ASP A 1 209 ? -21.499 9.089 -10.012 1.00 89.19 209 ASP A N 1
ATOM 1641 C CA . ASP A 1 209 ? -21.453 9.035 -11.472 1.00 89.19 209 ASP A CA 1
ATOM 1642 C C . ASP A 1 209 ? -22.813 8.541 -11.982 1.00 89.19 209 ASP A C 1
ATOM 1644 O O . ASP A 1 209 ? -23.179 7.373 -11.849 1.00 89.19 209 ASP A O 1
ATOM 1648 N N . GLY A 1 210 ? -23.632 9.475 -12.469 1.00 90.75 210 GLY A N 1
ATOM 1649 C CA . GLY A 1 210 ? -25.038 9.208 -12.769 1.00 90.75 210 GLY A CA 1
ATOM 1650 C C . GLY A 1 210 ? -25.830 8.796 -11.521 1.00 90.75 210 GLY A C 1
ATOM 1651 O O . GLY A 1 210 ? -25.970 9.584 -10.586 1.00 90.75 210 GLY A O 1
ATOM 1652 N N . GLU A 1 211 ? -26.379 7.579 -11.534 1.00 89.12 211 GLU A N 1
ATOM 1653 C CA . GLU A 1 211 ? -27.118 6.985 -10.405 1.00 89.12 211 GLU A CA 1
ATOM 1654 C C . GLU A 1 211 ? -26.216 6.165 -9.466 1.00 89.12 211 GLU A C 1
ATOM 1656 O O . GLU A 1 211 ? -26.657 5.737 -8.397 1.00 89.12 211 GLU A O 1
ATOM 1661 N N . GLU A 1 212 ? -24.957 5.933 -9.848 1.00 88.62 212 GLU A N 1
ATOM 1662 C CA . GLU A 1 212 ? -24.024 5.151 -9.048 1.00 88.62 212 GLU A CA 1
ATOM 1663 C C . GLU A 1 212 ? -23.348 6.024 -7.995 1.00 88.62 212 GLU A C 1
ATOM 1665 O O . GLU A 1 212 ? -22.812 7.096 -8.281 1.00 88.62 212 GLU A O 1
ATOM 1670 N N . HIS A 1 213 ? -23.345 5.529 -6.760 1.00 87.50 213 HIS A N 1
ATOM 1671 C CA . HIS A 1 213 ? -22.648 6.132 -5.635 1.00 87.50 213 HIS A CA 1
ATOM 1672 C C . HIS A 1 213 ? -21.533 5.201 -5.179 1.00 87.50 213 HIS A C 1
ATOM 1674 O O . HIS A 1 213 ? -21.786 4.035 -4.874 1.00 87.50 213 HIS A O 1
ATOM 1680 N N . TYR A 1 214 ? -20.307 5.713 -5.110 1.00 86.75 214 TYR A N 1
ATOM 1681 C CA . TYR A 1 214 ? -19.142 4.907 -4.755 1.00 86.75 214 TYR A CA 1
ATOM 1682 C C . TYR A 1 214 ? -18.138 5.687 -3.908 1.00 86.75 214 TYR A C 1
ATOM 1684 O O . TYR A 1 214 ? -18.048 6.912 -3.968 1.00 86.75 214 TYR A O 1
ATOM 1692 N N . GLU A 1 215 ? -17.354 4.962 -3.117 1.00 87.31 215 GLU A N 1
ATOM 1693 C CA . GLU A 1 215 ? -16.190 5.506 -2.422 1.00 87.31 215 GLU A CA 1
ATOM 1694 C C . GLU A 1 215 ? -14.914 5.116 -3.163 1.00 87.31 215 GLU A C 1
ATOM 1696 O O . GLU A 1 215 ? -14.718 3.956 -3.529 1.00 87.31 215 GLU A O 1
ATOM 1701 N N . LEU A 1 216 ? -14.016 6.082 -3.352 1.00 89.56 216 LEU A N 1
ATOM 1702 C CA . LEU A 1 216 ? -12.737 5.843 -4.008 1.00 89.56 216 LEU A CA 1
ATOM 1703 C C . LEU A 1 216 ? -11.652 5.530 -2.970 1.00 89.56 216 LEU A C 1
ATOM 1705 O O . LEU A 1 216 ? -11.090 6.432 -2.339 1.00 89.56 216 LEU A O 1
ATOM 1709 N N . LEU A 1 217 ? -11.385 4.233 -2.784 1.00 92.94 217 LEU A N 1
ATOM 1710 C CA . LEU A 1 217 ? -10.422 3.724 -1.799 1.00 92.94 217 LEU A CA 1
ATOM 1711 C C . LEU A 1 217 ? -8.970 3.888 -2.253 1.00 92.94 217 LEU A C 1
ATOM 1713 O O . LEU A 1 217 ? -8.102 4.229 -1.447 1.00 92.94 217 LEU A O 1
ATOM 1717 N N . HIS A 1 218 ? -8.718 3.646 -3.537 1.00 95.00 218 HIS A N 1
ATOM 1718 C CA . HIS A 1 218 ? -7.415 3.803 -4.165 1.00 95.00 218 HIS A CA 1
ATOM 1719 C C . HIS A 1 218 ? -7.572 4.179 -5.636 1.00 95.00 218 HIS A C 1
ATOM 1721 O O . HIS A 1 218 ? -8.517 3.754 -6.296 1.00 95.00 218 HIS A O 1
ATOM 1727 N N . GLU A 1 219 ? -6.622 4.951 -6.138 1.00 95.12 219 GLU A N 1
ATOM 1728 C CA . GLU A 1 219 ? -6.407 5.207 -7.561 1.00 95.12 219 GLU A CA 1
ATOM 1729 C C . GLU A 1 219 ? -4.923 5.504 -7.774 1.00 95.12 219 GLU A C 1
ATOM 1731 O O . GLU A 1 219 ? -4.201 5.834 -6.830 1.00 95.12 219 GLU A O 1
ATOM 1736 N N . TYR A 1 220 ? -4.438 5.356 -9.001 1.00 97.00 220 TYR A N 1
ATOM 1737 C CA . TYR A 1 220 ? -3.072 5.732 -9.322 1.00 97.00 220 TYR A CA 1
ATOM 1738 C C . TYR A 1 220 ? -2.923 6.154 -10.780 1.00 97.00 220 TYR A C 1
ATOM 1740 O O . TYR A 1 220 ? -3.613 5.658 -11.673 1.00 97.00 220 TYR A O 1
ATOM 1748 N N . GLU A 1 221 ? -1.947 7.019 -11.022 1.00 96.44 221 GLU A N 1
ATOM 1749 C CA . GLU A 1 221 ? -1.580 7.506 -12.342 1.00 96.44 221 GLU A CA 1
ATOM 1750 C C . GLU A 1 221 ? -0.057 7.545 -12.503 1.00 96.44 221 GLU A C 1
ATOM 1752 O O . GLU A 1 221 ? 0.686 7.843 -11.567 1.00 96.44 221 GLU A O 1
ATOM 1757 N N . LEU A 1 222 ? 0.416 7.229 -13.709 1.00 96.19 222 LEU A N 1
ATOM 1758 C CA . LEU A 1 222 ? 1.818 7.389 -14.081 1.00 96.19 222 LEU A CA 1
ATOM 1759 C C . LEU A 1 222 ? 1.972 8.704 -14.830 1.00 96.19 222 LEU A C 1
ATOM 1761 O O . LEU A 1 222 ? 1.368 8.888 -15.885 1.00 96.19 222 LEU A O 1
ATOM 1765 N N . LEU A 1 223 ? 2.816 9.587 -14.310 1.00 94.38 223 LEU A N 1
ATOM 1766 C CA . LEU A 1 223 ? 3.105 10.875 -14.925 1.00 94.38 223 LEU A CA 1
ATOM 1767 C C . LEU A 1 223 ? 4.470 10.784 -15.603 1.00 94.38 223 LEU A C 1
ATOM 1769 O O . LEU A 1 223 ? 5.477 10.516 -14.949 1.00 94.38 223 LEU A O 1
ATOM 1773 N N . ILE A 1 224 ? 4.508 10.994 -16.917 1.00 90.88 224 ILE A N 1
ATOM 1774 C CA . ILE A 1 224 ? 5.747 11.004 -17.701 1.00 90.88 224 ILE A CA 1
ATOM 1775 C C . ILE A 1 224 ? 5.966 12.425 -18.202 1.00 90.88 224 ILE A C 1
ATOM 1777 O O . ILE A 1 224 ? 5.076 13.016 -18.818 1.00 90.88 224 ILE A O 1
ATOM 1781 N N . ARG A 1 225 ? 7.139 12.989 -17.918 1.00 87.44 225 ARG A N 1
ATOM 1782 C CA . ARG A 1 225 ? 7.470 14.373 -18.262 1.00 87.44 225 ARG A CA 1
ATOM 1783 C C . ARG A 1 225 ? 8.827 14.446 -18.937 1.00 87.44 225 ARG A C 1
ATOM 1785 O O . ARG A 1 225 ? 9.764 13.850 -18.416 1.00 87.44 225 ARG A O 1
ATOM 1792 N N . PRO A 1 226 ? 8.955 15.160 -20.061 1.00 87.38 226 PRO A N 1
ATOM 1793 C CA . PRO A 1 226 ? 10.258 15.370 -20.659 1.00 87.38 226 PRO A CA 1
ATOM 1794 C C . PRO A 1 226 ? 11.107 16.257 -19.746 1.00 87.38 226 PRO A C 1
ATOM 1796 O O . PRO A 1 226 ? 10.643 17.291 -19.270 1.00 87.38 226 PRO A O 1
ATOM 1799 N N . ILE A 1 227 ? 12.338 15.825 -19.503 1.00 85.12 227 ILE A N 1
ATOM 1800 C CA . ILE A 1 227 ? 13.413 16.643 -18.931 1.00 85.12 227 ILE A CA 1
ATOM 1801 C C . ILE A 1 227 ? 14.197 17.278 -20.085 1.00 85.12 227 ILE A C 1
ATOM 1803 O O . ILE A 1 227 ? 14.516 18.460 -20.052 1.00 85.12 227 ILE A O 1
ATOM 1807 N N . ASP A 1 228 ? 14.477 16.484 -21.120 1.00 85.56 228 ASP A N 1
ATOM 1808 C CA . ASP A 1 228 ? 15.144 16.914 -22.345 1.00 85.56 228 ASP A CA 1
ATOM 1809 C C . ASP A 1 228 ? 14.574 16.117 -23.526 1.00 85.56 228 ASP A C 1
ATOM 1811 O O . ASP A 1 228 ? 14.964 14.973 -23.776 1.00 85.56 228 ASP A O 1
ATOM 1815 N N . GLU A 1 229 ? 13.616 16.719 -24.240 1.00 85.62 229 GLU A N 1
ATOM 1816 C CA . GLU A 1 229 ? 12.961 16.095 -25.400 1.00 85.62 229 GLU A CA 1
ATOM 1817 C C . GLU A 1 229 ? 13.949 15.782 -26.526 1.00 85.62 229 GLU A C 1
ATOM 1819 O O . GLU A 1 229 ? 13.781 14.788 -27.232 1.00 85.62 229 GLU A O 1
ATOM 1824 N N . ALA A 1 230 ? 14.997 16.597 -26.692 1.00 90.00 230 ALA A N 1
ATOM 1825 C CA . ALA A 1 230 ? 15.968 16.410 -27.764 1.00 90.00 230 ALA A CA 1
ATOM 1826 C C . ALA A 1 230 ? 16.820 15.150 -27.552 1.00 90.00 230 ALA A C 1
ATOM 1828 O O . ALA A 1 230 ? 17.296 14.563 -28.525 1.00 90.00 230 ALA A O 1
ATOM 1829 N N . ASN A 1 231 ? 16.982 14.726 -26.296 1.00 87.44 231 ASN A N 1
ATOM 1830 C CA . ASN A 1 231 ? 17.742 13.541 -25.905 1.00 87.44 231 ASN A CA 1
ATOM 1831 C C . ASN A 1 231 ? 16.862 12.388 -25.388 1.00 87.44 231 ASN A C 1
ATOM 1833 O O . ASN A 1 231 ? 17.394 11.444 -24.804 1.00 87.44 231 ASN A O 1
ATOM 1837 N N . ASP A 1 232 ? 15.542 12.444 -25.611 1.00 85.88 232 ASP A N 1
ATOM 1838 C CA . ASP A 1 232 ? 14.576 11.417 -25.185 1.00 85.88 232 ASP A CA 1
ATOM 1839 C C . ASP A 1 232 ? 14.647 11.120 -23.669 1.00 85.88 232 ASP A C 1
ATOM 1841 O O . ASP A 1 232 ? 14.469 9.987 -23.215 1.00 85.88 232 ASP A O 1
ATOM 1845 N N . LEU A 1 233 ? 14.943 12.145 -22.860 1.00 86.31 233 LEU A N 1
ATOM 1846 C CA . LEU A 1 233 ? 15.079 12.023 -21.411 1.00 86.31 233 LEU A CA 1
ATOM 1847 C C . LEU A 1 233 ? 13.780 12.434 -20.721 1.00 86.31 233 LEU A C 1
ATOM 1849 O O . LEU A 1 233 ? 13.352 13.584 -20.826 1.00 86.31 233 LEU A O 1
ATOM 1853 N N . TYR A 1 234 ? 13.196 11.513 -19.954 1.00 89.25 234 TYR A N 1
ATOM 1854 C CA . TYR A 1 234 ? 11.939 11.735 -19.242 1.00 89.25 234 TYR A CA 1
ATOM 1855 C C . TYR A 1 234 ? 12.056 11.396 -17.758 1.00 89.25 234 TYR A C 1
ATOM 1857 O O . TYR A 1 234 ? 12.629 10.375 -17.376 1.00 89.25 234 TYR A O 1
ATOM 1865 N N . ALA A 1 235 ? 11.428 12.223 -16.930 1.00 91.12 235 ALA A N 1
ATOM 1866 C CA . ALA A 1 235 ? 11.077 11.887 -15.564 1.00 91.12 235 ALA A CA 1
ATOM 1867 C C . ALA A 1 235 ? 9.808 11.025 -15.560 1.00 91.12 235 ALA A C 1
ATOM 1869 O O . ALA A 1 235 ? 8.871 11.263 -16.329 1.00 91.12 235 ALA A O 1
ATOM 1870 N N . CYS A 1 236 ? 9.764 10.036 -14.672 1.00 94.81 236 CYS A N 1
ATOM 1871 C CA . CYS A 1 236 ? 8.612 9.160 -14.508 1.00 94.81 236 CYS A CA 1
ATOM 1872 C C . CYS A 1 236 ? 8.198 9.144 -13.040 1.00 94.81 236 CYS A C 1
ATOM 1874 O O . CYS A 1 236 ? 8.975 8.723 -12.185 1.00 94.81 236 CYS A O 1
ATOM 1876 N N . TYR A 1 237 ? 6.979 9.587 -12.752 1.00 96.88 237 TYR A N 1
ATOM 1877 C CA . TYR A 1 237 ? 6.420 9.644 -11.408 1.00 96.88 237 TYR A CA 1
ATOM 1878 C C . TYR A 1 237 ? 5.236 8.692 -11.283 1.00 96.88 237 TYR A C 1
ATOM 1880 O O . TYR A 1 237 ? 4.499 8.458 -12.243 1.00 96.88 237 TYR A O 1
ATOM 1888 N N . ILE A 1 238 ? 5.032 8.187 -10.074 1.00 98.06 238 ILE A N 1
ATOM 1889 C CA . ILE A 1 238 ? 3.778 7.568 -9.657 1.00 98.06 238 ILE A CA 1
ATOM 1890 C C . ILE A 1 238 ? 3.025 8.575 -8.791 1.00 98.06 238 ILE A C 1
ATOM 1892 O O . ILE A 1 238 ? 3.586 9.061 -7.813 1.00 98.06 238 ILE A O 1
ATOM 1896 N N . SER A 1 239 ? 1.778 8.878 -9.145 1.00 97.56 239 SER A N 1
ATOM 1897 C CA . SER A 1 239 ? 0.800 9.475 -8.237 1.00 97.56 239 SER A CA 1
ATOM 1898 C C . SER A 1 239 ? -0.108 8.359 -7.733 1.00 97.56 239 SER A C 1
ATOM 1900 O O . SER A 1 239 ? -0.790 7.713 -8.524 1.00 97.56 239 SER A O 1
ATOM 1902 N N . LEU A 1 240 ? -0.068 8.075 -6.434 1.00 98.31 240 LEU A N 1
ATOM 1903 C CA . LEU A 1 240 ? -0.907 7.081 -5.772 1.00 98.31 240 LEU A CA 1
ATOM 1904 C C . LEU A 1 240 ? -1.834 7.795 -4.800 1.00 98.31 240 LEU A C 1
ATOM 1906 O O . LEU A 1 240 ? -1.360 8.436 -3.871 1.00 98.31 240 LEU A O 1
ATOM 1910 N N . VAL A 1 241 ? -3.140 7.619 -4.938 1.00 97.06 241 VAL A N 1
ATOM 1911 C CA . VAL A 1 241 ? -4.112 8.104 -3.961 1.00 97.06 241 VAL A CA 1
ATOM 1912 C C . VAL A 1 241 ? -4.608 6.931 -3.132 1.00 97.06 241 VAL A C 1
ATOM 1914 O O . VAL A 1 241 ? -5.040 5.918 -3.676 1.00 97.06 241 VAL A O 1
ATOM 1917 N N . LEU A 1 242 ? -4.574 7.067 -1.806 1.00 96.25 242 LEU A N 1
ATOM 1918 C CA . LEU A 1 242 ? -5.209 6.140 -0.869 1.00 96.25 242 LEU A CA 1
ATOM 1919 C C . LEU A 1 242 ? -6.118 6.921 0.073 1.00 96.25 242 LEU A C 1
ATOM 1921 O O . LEU A 1 242 ? -5.667 7.816 0.789 1.00 96.25 242 LEU A O 1
ATOM 1925 N N . PHE A 1 243 ? -7.402 6.563 0.111 1.00 93.94 243 PHE A N 1
ATOM 1926 C CA . PHE A 1 243 ? -8.407 7.219 0.958 1.00 93.94 243 PHE A CA 1
ATOM 1927 C C . PHE A 1 243 ? -8.394 8.755 0.823 1.00 93.94 243 PHE A C 1
ATOM 1929 O O . PHE A 1 243 ? -8.433 9.480 1.823 1.00 93.94 243 PHE A O 1
ATOM 1936 N N . GLY A 1 244 ? -8.261 9.241 -0.414 1.00 93.69 244 GLY A N 1
ATOM 1937 C CA . GLY A 1 244 ? -8.258 10.664 -0.757 1.00 93.69 244 GLY A CA 1
ATOM 1938 C C . GLY A 1 244 ? -6.999 11.451 -0.427 1.00 93.69 244 GLY A C 1
ATOM 1939 O O . GLY A 1 244 ? -6.998 12.668 -0.606 1.00 93.69 244 GLY A O 1
ATOM 1940 N N . GLU A 1 245 ? -5.941 10.802 0.056 1.00 95.69 245 GLU A N 1
ATOM 1941 C CA . GLU A 1 245 ? -4.611 11.403 0.155 1.00 95.69 245 GLU A CA 1
ATOM 1942 C C . GLU A 1 245 ? -3.734 10.904 -0.988 1.00 95.69 245 GLU A C 1
ATOM 1944 O O . GLU A 1 245 ? -3.603 9.698 -1.183 1.00 95.69 245 GLU A O 1
ATOM 1949 N N . GLU A 1 246 ? -3.142 11.836 -1.724 1.00 97.00 246 GLU A N 1
ATOM 1950 C CA . GLU A 1 246 ? -2.193 11.565 -2.794 1.00 97.00 246 GLU A CA 1
ATOM 1951 C C . GLU A 1 246 ? -0.764 11.483 -2.246 1.00 97.00 246 GLU A C 1
ATOM 1953 O O . GLU A 1 246 ? -0.361 12.290 -1.404 1.00 97.00 246 GLU A O 1
ATOM 1958 N N . PHE A 1 247 ? -0.009 10.531 -2.782 1.00 97.56 247 PHE A N 1
ATOM 1959 C CA . PHE A 1 247 ? 1.401 10.272 -2.558 1.00 97.56 247 PHE A CA 1
ATOM 1960 C C . PHE A 1 247 ? 2.106 10.248 -3.911 1.00 97.56 247 PHE A C 1
ATOM 1962 O O . PHE A 1 247 ? 1.843 9.360 -4.725 1.00 97.56 247 PHE A O 1
ATOM 1969 N N . VAL A 1 248 ? 3.006 11.199 -4.152 1.00 97.56 248 VAL A N 1
ATOM 1970 C CA . VAL A 1 248 ? 3.758 11.270 -5.408 1.00 97.56 248 VAL A CA 1
ATOM 1971 C C . VAL A 1 248 ? 5.230 10.982 -5.174 1.00 97.56 248 VAL A C 1
ATOM 1973 O O . VAL A 1 248 ? 5.846 11.545 -4.272 1.00 97.56 248 VAL A O 1
ATOM 1976 N 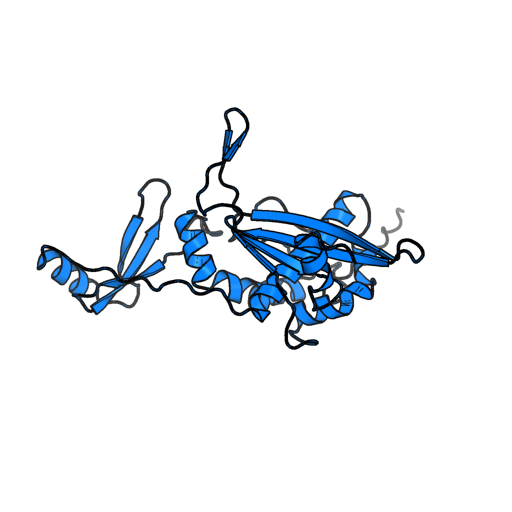N . LEU A 1 249 ? 5.799 10.112 -6.005 1.00 97.25 249 LEU A N 1
ATOM 1977 C CA . LEU A 1 249 ? 7.201 9.713 -5.943 1.00 97.25 249 LEU A CA 1
ATOM 1978 C C . LEU A 1 249 ? 7.808 9.674 -7.350 1.00 97.25 249 LEU A C 1
ATOM 1980 O O . LEU A 1 249 ? 7.213 9.122 -8.277 1.00 97.25 249 LEU A O 1
ATOM 1984 N N . ASN A 1 250 ? 9.011 10.231 -7.502 1.00 96.31 250 ASN A N 1
ATOM 1985 C CA . ASN A 1 250 ? 9.816 10.097 -8.716 1.00 96.31 250 ASN A CA 1
ATOM 1986 C C . ASN A 1 250 ? 10.432 8.700 -8.766 1.00 96.31 250 ASN A C 1
ATOM 1988 O O . ASN A 1 250 ? 11.137 8.314 -7.846 1.00 96.31 250 ASN A O 1
ATOM 1992 N N . MET A 1 251 ? 10.186 7.922 -9.813 1.00 95.81 251 MET A N 1
ATOM 1993 C CA . MET A 1 251 ? 10.712 6.560 -9.915 1.00 95.81 251 MET A CA 1
ATOM 1994 C C . MET A 1 251 ? 12.141 6.489 -10.462 1.00 95.81 251 MET A C 1
ATOM 1996 O O . MET A 1 251 ? 12.779 5.444 -10.344 1.00 95.81 251 MET A O 1
ATOM 2000 N N . GLY A 1 252 ? 12.637 7.574 -11.063 1.00 92.44 252 GLY A N 1
ATOM 2001 C CA . GLY A 1 252 ? 13.974 7.654 -11.655 1.00 92.44 252 GLY A CA 1
ATOM 2002 C C . GLY A 1 252 ? 15.037 8.265 -10.740 1.00 92.44 252 GLY A C 1
ATOM 2003 O O . GLY A 1 252 ? 16.221 8.031 -10.963 1.00 92.44 252 GLY A O 1
ATOM 2004 N N . SER A 1 253 ? 14.650 9.032 -9.716 1.00 92.00 253 SER A N 1
ATOM 2005 C CA . SER A 1 253 ? 15.596 9.619 -8.759 1.00 92.00 253 SER A CA 1
ATOM 2006 C C . SER A 1 253 ? 14.978 9.852 -7.370 1.00 92.00 253 SER A C 1
ATOM 2008 O O . SER A 1 253 ? 13.754 9.930 -7.254 1.00 92.00 253 SER A O 1
ATOM 2010 N N . PRO A 1 254 ? 15.791 9.986 -6.301 1.00 93.56 254 PRO A N 1
ATOM 2011 C CA . PRO A 1 254 ? 15.282 10.113 -4.928 1.00 93.56 254 PRO A CA 1
ATOM 2012 C C . PRO A 1 254 ? 14.662 11.476 -4.587 1.00 93.56 254 PRO A C 1
ATOM 2014 O O . PRO A 1 254 ? 14.019 11.607 -3.543 1.00 93.56 254 PRO A O 1
ATOM 2017 N N . GLY A 1 255 ? 14.899 12.492 -5.423 1.00 92.12 255 GLY A N 1
ATOM 2018 C CA . GLY A 1 255 ? 14.454 13.870 -5.218 1.00 92.12 255 GLY A CA 1
ATOM 2019 C C . GLY A 1 255 ? 13.123 14.191 -5.902 1.00 92.12 255 GLY A C 1
ATOM 2020 O O . GLY A 1 255 ? 12.694 13.505 -6.832 1.00 92.12 255 GLY A O 1
ATOM 2021 N N . LEU A 1 256 ? 12.482 15.268 -5.440 1.00 90.56 256 LEU A N 1
ATOM 2022 C CA . LEU A 1 256 ? 11.221 15.791 -5.981 1.00 90.56 256 LEU A CA 1
ATOM 2023 C C . LEU A 1 256 ? 11.305 17.270 -6.382 1.00 90.56 256 LEU A C 1
ATOM 2025 O O . LEU A 1 256 ? 10.274 17.867 -6.664 1.00 90.56 256 LEU A O 1
ATOM 2029 N N . ASP A 1 257 ? 12.499 17.860 -6.443 1.00 85.00 257 ASP A N 1
ATOM 2030 C CA . ASP A 1 257 ? 12.659 19.295 -6.725 1.00 85.00 257 ASP A CA 1
ATOM 2031 C C . ASP A 1 257 ? 11.988 19.686 -8.056 1.00 85.00 257 ASP A C 1
ATOM 2033 O O . ASP A 1 257 ? 11.157 20.592 -8.086 1.00 85.00 257 ASP A O 1
ATOM 2037 N N . ASP A 1 258 ? 12.228 18.912 -9.120 1.00 81.25 258 ASP A N 1
ATOM 2038 C CA . ASP A 1 258 ? 11.606 19.119 -10.439 1.00 81.25 258 ASP A CA 1
ATOM 2039 C C . ASP A 1 258 ? 10.072 18.993 -10.401 1.00 81.25 258 ASP A C 1
ATOM 2041 O O . ASP A 1 258 ? 9.351 19.677 -11.129 1.00 81.25 258 ASP A O 1
ATOM 2045 N N . PHE A 1 259 ? 9.557 18.113 -9.536 1.00 83.38 259 PHE A N 1
ATOM 2046 C CA . PHE A 1 259 ? 8.120 17.929 -9.357 1.00 83.38 259 PHE A CA 1
ATOM 2047 C C . PHE A 1 259 ? 7.489 19.109 -8.622 1.00 83.38 259 PHE A C 1
ATOM 2049 O O . PHE A 1 259 ? 6.390 19.528 -8.976 1.00 83.38 259 PHE A O 1
ATOM 2056 N N . GLU A 1 260 ? 8.161 19.649 -7.606 1.00 82.31 260 GLU A N 1
ATOM 2057 C CA . GLU A 1 260 ? 7.647 20.784 -6.842 1.00 82.31 260 GLU A CA 1
ATOM 2058 C C . GLU A 1 260 ? 7.599 22.054 -7.688 1.00 82.31 260 GLU A C 1
ATOM 2060 O O . GLU A 1 260 ? 6.570 22.727 -7.681 1.00 82.31 260 GLU A O 1
ATOM 2065 N N . VAL A 1 261 ? 8.644 22.317 -8.480 1.00 79.81 261 VAL A N 1
ATOM 2066 C CA . VAL A 1 261 ? 8.667 23.406 -9.473 1.00 79.81 261 VAL A CA 1
ATOM 2067 C C . VAL A 1 261 ? 7.498 23.266 -10.451 1.00 79.81 261 VAL A C 1
ATOM 2069 O O . VAL A 1 261 ? 6.726 24.201 -10.670 1.00 79.81 261 VAL A O 1
ATOM 2072 N N . TRP A 1 262 ? 7.292 22.056 -10.979 1.00 78.06 262 TRP A N 1
ATOM 2073 C CA . TRP A 1 262 ? 6.156 21.775 -11.855 1.00 78.06 262 TRP A CA 1
ATOM 2074 C C . TRP A 1 262 ? 4.806 22.017 -11.168 1.00 78.06 262 TRP A C 1
ATOM 2076 O O . TRP A 1 262 ? 3.899 22.609 -11.755 1.00 78.06 262 TRP A O 1
ATOM 2086 N N . ARG A 1 263 ? 4.660 21.568 -9.920 1.00 78.06 263 ARG A N 1
ATOM 2087 C CA . ARG A 1 263 ? 3.413 21.669 -9.158 1.00 78.06 263 ARG A CA 1
ATOM 2088 C C . ARG A 1 263 ? 3.049 23.118 -8.832 1.00 78.06 263 ARG A C 1
ATOM 2090 O O . ARG A 1 263 ? 1.858 23.425 -8.769 1.00 78.06 263 ARG A O 1
ATOM 2097 N N . THR A 1 264 ? 4.027 23.987 -8.573 1.00 78.31 264 THR A N 1
ATOM 2098 C CA . THR A 1 264 ? 3.783 25.410 -8.280 1.00 78.31 264 THR A CA 1
ATOM 2099 C C . THR A 1 264 ? 3.557 26.244 -9.536 1.00 78.31 264 THR A C 1
ATOM 2101 O O . THR A 1 264 ? 2.994 27.332 -9.432 1.00 78.31 264 THR A O 1
ATOM 2104 N N . GLY A 1 265 ? 3.898 25.713 -10.715 1.00 65.44 265 GLY A N 1
ATOM 2105 C CA . GLY A 1 265 ? 3.794 26.437 -11.979 1.00 65.44 265 GLY A CA 1
ATOM 2106 C C . GLY A 1 265 ? 4.869 27.512 -12.134 1.00 65.44 265 GLY A C 1
ATOM 2107 O O . GLY A 1 265 ? 4.707 28.406 -12.962 1.00 65.44 265 GLY A O 1
ATOM 2108 N N . ASP A 1 266 ? 5.940 27.435 -11.343 1.00 52.59 266 ASP A N 1
ATOM 2109 C CA . ASP A 1 266 ? 7.111 28.280 -11.525 1.00 52.59 266 ASP A CA 1
ATOM 2110 C C . ASP A 1 266 ? 7.873 27.735 -12.742 1.00 52.59 266 ASP A C 1
ATOM 2112 O O . ASP A 1 266 ? 8.469 26.661 -12.693 1.00 52.59 266 ASP A O 1
ATOM 2116 N N . GLU A 1 267 ? 7.786 28.424 -13.879 1.00 47.97 267 GLU A N 1
ATOM 2117 C CA . GLU A 1 267 ? 8.633 28.115 -15.033 1.00 47.97 267 GLU A CA 1
ATOM 2118 C C . GLU A 1 267 ? 10.109 28.328 -14.647 1.00 47.97 267 GLU A C 1
ATOM 2120 O O . GLU A 1 267 ? 10.450 29.340 -14.027 1.00 47.97 267 GLU A O 1
ATOM 2125 N N . VAL A 1 268 ? 10.974 27.371 -15.004 1.00 48.78 268 VAL A N 1
ATOM 2126 C CA . VAL A 1 268 ? 12.438 27.556 -15.005 1.00 48.78 268 VAL A CA 1
ATOM 2127 C C . VAL A 1 268 ? 12.840 28.366 -16.228 1.00 48.78 268 VAL A C 1
ATOM 2129 O O . VAL A 1 268 ? 12.388 27.996 -17.335 1.00 48.78 268 VAL A O 1
#

pLDDT: mean 90.57, std 10.28, range [36.69, 98.62]